Protein AF-A0AAI9UF77-F1 (afdb_monomer_lite)

pLDDT: mean 73.03, std 22.3, range [27.88, 95.0]

Foldseek 3Di:
DDDDDDDDPDPQCVVVVVPPDDDDDDDDDDDDDDPPVVVVVCVVVVVVVVVVVVVVVQCLCCVLEVAQEDEPPDDDDDDDDRQYDDPPADPLRSCCVLQPQDDLPPDDQAFDDLVCLAQLNCCPPVVEAEDEDSHLSLAQPWDDDVVYIYGYHHQPLVSLVVLLVQCCVVPVVLPDDQVRSVSVSHGRNLSSVLSLVSLCSHQPLPDCVPSLVVQVVNCVVVVTDPVSNPSPDDPVVDDPRGGPSSVCVSRRRNNDDPDPPPDPDD

Radius of gyration: 24.42 Å; chains: 1; bounding box: 72×55×74 Å

Organism: NCBI:txid1209917

Structure (mmCIF, N/CA/C/O backbone):
data_AF-A0AAI9UF77-F1
#
_entry.id   AF-A0AAI9UF77-F1
#
loop_
_atom_site.group_PDB
_atom_site.id
_atom_site.type_symbol
_atom_site.label_atom_id
_atom_site.label_alt_id
_atom_site.label_comp_id
_atom_site.label_asym_id
_atom_site.label_entity_id
_atom_site.label_seq_id
_atom_site.pdbx_PDB_ins_code
_atom_site.Cartn_x
_atom_site.Cartn_y
_atom_site.Cartn_z
_atom_site.occupancy
_atom_site.B_iso_or_equiv
_atom_site.auth_seq_id
_atom_site.auth_comp_id
_atom_site.auth_asym_id
_atom_site.auth_atom_id
_atom_site.pdbx_PDB_model_num
ATOM 1 N N . MET A 1 1 ? 17.378 -20.558 -48.665 1.00 34.50 1 MET A N 1
ATOM 2 C CA . MET A 1 1 ? 18.608 -19.742 -48.783 1.00 34.50 1 MET A CA 1
ATOM 3 C C . MET A 1 1 ? 18.325 -18.439 -48.048 1.00 34.50 1 MET A C 1
ATOM 5 O O . MET A 1 1 ? 17.337 -17.816 -48.395 1.00 34.50 1 MET A O 1
ATOM 9 N N . GLN A 1 2 ? 18.883 -18.300 -46.834 1.00 30.80 2 GLN A N 1
ATOM 10 C CA . GLN A 1 2 ? 19.872 -17.261 -46.442 1.00 30.80 2 GLN A CA 1
ATOM 11 C C . GLN A 1 2 ? 19.251 -15.852 -46.343 1.00 30.80 2 GLN A C 1
ATOM 13 O O . GLN A 1 2 ? 18.592 -15.440 -47.280 1.00 30.80 2 GLN A O 1
ATOM 18 N N . SER A 1 3 ? 19.438 -15.021 -45.313 1.00 29.41 3 SER A N 1
ATOM 19 C CA . SER A 1 3 ? 20.194 -15.034 -44.046 1.00 29.41 3 SER A CA 1
ATOM 20 C C . SER A 1 3 ? 19.811 -13.750 -43.263 1.00 29.41 3 SER A C 1
ATOM 22 O O . SER A 1 3 ? 19.280 -12.836 -43.884 1.00 29.41 3 SER A O 1
ATOM 24 N N . CYS A 1 4 ? 20.090 -13.728 -41.946 1.00 27.88 4 CYS A N 1
ATOM 25 C CA . CYS A 1 4 ? 20.277 -12.625 -40.965 1.00 27.88 4 CYS A CA 1
ATOM 26 C C . CYS A 1 4 ? 20.126 -11.149 -41.403 1.00 27.88 4 CYS A C 1
ATOM 28 O O . CYS A 1 4 ? 20.518 -10.788 -42.501 1.00 27.88 4 CYS A O 1
ATOM 30 N N . GLY A 1 5 ? 19.747 -10.196 -40.542 1.00 28.05 5 GLY A N 1
ATOM 31 C CA . GLY A 1 5 ? 19.633 -10.175 -39.079 1.00 28.05 5 GLY A CA 1
ATOM 32 C C . GLY A 1 5 ? 19.507 -8.726 -38.560 1.00 28.05 5 GLY A C 1
ATOM 33 O O . GLY A 1 5 ? 19.770 -7.795 -39.310 1.00 28.05 5 GLY A O 1
ATOM 34 N N . THR A 1 6 ? 19.078 -8.617 -37.294 1.00 32.88 6 THR A N 1
ATOM 35 C CA . THR A 1 6 ? 19.328 -7.575 -36.263 1.00 32.88 6 THR A CA 1
ATOM 36 C C . THR A 1 6 ? 19.238 -6.080 -36.605 1.00 32.88 6 THR A C 1
ATOM 38 O O . THR A 1 6 ? 20.002 -5.594 -37.422 1.00 32.88 6 THR A O 1
ATOM 41 N N . GLU A 1 7 ? 18.404 -5.350 -35.849 1.00 30.38 7 GLU A N 1
ATOM 42 C CA . GLU A 1 7 ? 18.776 -4.205 -34.979 1.00 30.38 7 GLU A CA 1
ATOM 43 C C . GLU A 1 7 ? 17.520 -3.367 -34.660 1.00 30.38 7 GLU A C 1
ATOM 45 O O . GLU A 1 7 ? 16.947 -2.707 -35.519 1.00 30.38 7 GLU A O 1
ATOM 50 N N . SER A 1 8 ? 17.054 -3.429 -33.410 1.00 34.28 8 SER A N 1
ATOM 51 C CA . SER A 1 8 ? 16.010 -2.551 -32.860 1.00 34.28 8 SER A CA 1
ATOM 52 C C . SER A 1 8 ? 16.397 -2.199 -31.423 1.00 34.28 8 SER A C 1
ATOM 54 O O . SER A 1 8 ? 15.700 -2.528 -30.466 1.00 34.28 8 SER A O 1
ATOM 56 N N . GLU A 1 9 ? 17.558 -1.563 -31.288 1.00 38.75 9 GLU A N 1
ATOM 57 C CA . GLU A 1 9 ? 18.062 -0.928 -30.070 1.00 38.75 9 GLU A CA 1
ATOM 58 C C . GLU A 1 9 ? 18.260 0.567 -30.357 1.00 38.75 9 GLU A C 1
ATOM 60 O O . GLU A 1 9 ? 19.385 0.992 -30.587 1.00 38.75 9 GLU A O 1
ATOM 65 N N . ASP A 1 10 ? 17.200 1.385 -30.397 1.00 35.28 10 ASP A N 1
ATOM 66 C CA . ASP A 1 10 ? 17.425 2.844 -30.510 1.00 35.28 10 ASP A CA 1
ATOM 67 C C . ASP A 1 10 ? 16.318 3.759 -29.959 1.00 35.28 10 ASP A C 1
ATOM 69 O O . ASP A 1 10 ? 16.204 4.914 -30.346 1.00 35.28 10 ASP A O 1
ATOM 73 N N . ALA A 1 11 ? 15.494 3.284 -29.018 1.00 33.69 11 ALA A N 1
ATOM 74 C CA . ALA A 1 11 ? 14.496 4.142 -28.352 1.00 33.69 11 ALA A CA 1
ATOM 75 C C . ALA A 1 11 ? 14.849 4.484 -26.888 1.00 33.69 11 ALA A C 1
ATOM 77 O O . ALA A 1 11 ? 14.224 5.345 -26.277 1.00 33.69 11 ALA A O 1
ATOM 78 N N . GLY A 1 12 ? 15.863 3.827 -26.309 1.00 30.09 12 GLY A N 1
ATOM 79 C CA . GLY A 1 12 ? 16.215 3.949 -24.885 1.00 30.09 12 GLY A CA 1
ATOM 80 C C . GLY A 1 12 ? 17.345 4.932 -24.554 1.00 30.09 12 GLY A C 1
ATOM 81 O O . GLY A 1 12 ? 17.614 5.170 -23.380 1.00 30.09 12 GLY A O 1
ATOM 82 N N . ARG A 1 13 ? 18.025 5.510 -25.555 1.00 34.19 13 ARG A N 1
ATOM 83 C CA . ARG A 1 13 ? 19.172 6.423 -25.349 1.00 34.19 13 ARG A CA 1
ATOM 84 C C . ARG A 1 13 ? 18.841 7.909 -25.508 1.00 34.19 13 ARG A C 1
ATOM 86 O O . ARG A 1 13 ? 19.664 8.749 -25.152 1.00 34.19 13 ARG A O 1
ATOM 93 N N . GLU A 1 14 ? 17.640 8.254 -25.965 1.00 32.88 14 GLU A N 1
ATOM 94 C CA . GLU A 1 14 ? 17.285 9.648 -26.264 1.00 32.88 14 GLU A CA 1
ATOM 95 C C . GLU A 1 14 ? 16.895 10.490 -25.038 1.00 32.88 14 GLU A C 1
ATOM 97 O O . GLU A 1 14 ? 17.017 11.710 -25.072 1.00 32.88 14 GLU A O 1
ATOM 102 N N . ILE A 1 15 ? 16.524 9.880 -23.907 1.00 34.31 15 ILE A N 1
ATOM 103 C CA . ILE A 1 15 ? 16.149 10.651 -22.704 1.00 34.31 15 ILE A CA 1
ATOM 104 C C . ILE A 1 15 ? 17.389 11.160 -21.936 1.00 34.31 15 ILE A C 1
ATOM 106 O O . ILE A 1 15 ? 17.309 12.152 -21.215 1.00 34.31 15 ILE A O 1
ATOM 110 N N . LEU A 1 16 ? 18.571 10.569 -22.156 1.00 32.81 16 LEU A N 1
ATOM 111 C CA . LEU A 1 16 ? 19.832 11.018 -21.543 1.00 32.81 16 LEU A CA 1
ATOM 112 C C . LEU A 1 16 ? 20.630 12.013 -22.408 1.00 32.81 16 LEU A C 1
ATOM 114 O O . LEU A 1 16 ? 21.554 12.651 -21.901 1.00 32.81 16 LEU A O 1
ATOM 118 N N . SER A 1 17 ? 20.282 12.202 -23.687 1.00 33.97 17 SER A N 1
ATOM 119 C CA . SER A 1 17 ? 21.016 13.112 -24.586 1.00 33.97 17 SER A CA 1
ATOM 120 C C . SER A 1 17 ? 20.601 14.587 -24.448 1.00 33.97 17 SER A C 1
ATOM 122 O O . SER A 1 17 ? 21.369 15.482 -24.805 1.00 33.97 17 SER A O 1
ATOM 124 N N . LEU A 1 18 ? 19.438 14.867 -23.851 1.00 33.78 18 LEU A N 1
ATOM 125 C CA . LEU A 1 18 ? 18.875 16.220 -23.732 1.00 33.78 18 LEU A CA 1
ATOM 126 C C . LEU A 1 18 ? 19.473 17.087 -22.609 1.00 33.78 18 LEU A C 1
ATOM 128 O O . LEU A 1 18 ? 19.157 18.272 -22.530 1.00 33.78 18 LEU A O 1
ATOM 132 N N . VAL A 1 19 ? 20.377 16.554 -21.778 1.00 36.50 19 VAL A N 1
ATOM 133 C CA . VAL A 1 19 ? 21.001 17.315 -20.671 1.00 36.50 19 VAL A CA 1
ATOM 134 C C . VAL A 1 19 ? 22.491 17.615 -20.905 1.00 36.50 19 VAL A C 1
ATOM 136 O O . VAL A 1 19 ? 23.082 18.398 -20.166 1.00 36.50 19 VAL A O 1
ATOM 139 N N . CYS A 1 20 ? 23.118 17.095 -21.969 1.00 34.91 20 CYS A N 1
ATOM 140 C CA . CYS A 1 20 ? 24.558 17.295 -22.196 1.00 34.91 20 CYS A CA 1
ATOM 141 C C . CYS A 1 20 ? 24.932 17.755 -23.616 1.00 34.91 20 CYS A C 1
ATOM 143 O O . CYS A 1 20 ? 26.010 17.440 -24.118 1.00 34.91 20 CYS A O 1
ATOM 145 N N . GLY A 1 21 ? 24.061 18.533 -24.263 1.00 31.11 21 GLY A N 1
ATOM 146 C CA . GLY A 1 21 ? 24.297 19.083 -25.596 1.00 31.11 21 GLY A CA 1
ATOM 147 C C . GLY A 1 21 ? 24.258 20.606 -25.628 1.00 31.11 21 GLY A C 1
ATOM 148 O O . GLY A 1 21 ? 23.238 21.180 -25.991 1.00 31.11 21 GLY A O 1
ATOM 149 N N . SER A 1 22 ? 25.366 21.281 -25.311 1.00 31.59 22 SER A N 1
ATOM 150 C CA . SER A 1 22 ? 25.671 22.588 -25.912 1.00 31.59 22 SER A CA 1
ATOM 151 C C . SER A 1 22 ? 27.168 22.878 -25.896 1.00 31.59 22 SER A C 1
ATOM 153 O O . SER A 1 22 ? 27.838 22.887 -24.867 1.00 31.59 22 SER A O 1
ATOM 155 N N . GLN A 1 23 ? 27.659 23.058 -27.116 1.00 30.31 23 GLN A N 1
ATOM 156 C CA . GLN A 1 23 ? 29.037 23.166 -27.558 1.00 30.31 23 GLN A CA 1
ATOM 157 C C . GLN A 1 23 ? 29.787 24.350 -26.943 1.00 30.31 23 GLN A C 1
ATOM 159 O O . GLN A 1 23 ? 29.336 25.493 -26.973 1.00 30.31 23 GLN A O 1
ATOM 164 N N . THR A 1 24 ? 31.018 24.081 -26.525 1.00 32.53 24 THR A N 1
ATOM 165 C CA . THR A 1 24 ? 32.093 25.065 -26.451 1.00 32.53 24 THR A CA 1
ATOM 166 C C . THR A 1 24 ? 32.503 25.471 -27.871 1.00 32.53 24 THR A C 1
ATOM 168 O O . THR A 1 24 ? 33.044 24.668 -28.630 1.00 32.53 24 THR A O 1
ATOM 171 N N . LYS A 1 25 ? 32.276 26.737 -28.246 1.00 31.44 25 LYS A N 1
ATOM 172 C CA . LYS A 1 25 ? 32.990 27.370 -29.364 1.00 31.44 25 LYS A CA 1
ATOM 173 C C . LYS A 1 25 ? 34.163 28.179 -28.818 1.00 31.44 25 LYS A C 1
ATOM 175 O O . LYS A 1 25 ? 34.008 29.035 -27.954 1.00 31.44 25 LYS A O 1
ATOM 180 N N . PHE A 1 26 ? 35.332 27.836 -29.341 1.00 30.72 26 PHE A N 1
ATOM 181 C CA . PHE A 1 26 ? 36.628 28.469 -29.151 1.00 30.72 26 PHE A CA 1
ATOM 182 C C . PHE A 1 26 ? 36.600 29.986 -29.385 1.00 30.72 26 PHE A C 1
ATOM 184 O O . PHE A 1 26 ? 36.114 30.440 -30.419 1.00 30.72 26 PHE A O 1
ATOM 191 N N . LEU A 1 27 ? 37.294 30.733 -28.522 1.00 29.31 27 LEU A N 1
ATOM 192 C CA . LEU A 1 27 ? 38.136 31.843 -28.961 1.00 29.31 27 LEU A CA 1
ATOM 193 C C . LEU A 1 27 ? 39.542 31.661 -28.385 1.00 29.31 27 LEU A C 1
ATOM 195 O O . LEU A 1 27 ? 39.747 31.513 -27.184 1.00 29.31 27 LEU A O 1
ATOM 199 N N . SER A 1 28 ? 40.492 31.623 -29.313 1.00 37.72 28 SER A N 1
ATOM 200 C CA . SER A 1 28 ? 41.934 31.618 -29.114 1.00 37.72 28 SER A CA 1
ATOM 201 C C . SER A 1 28 ? 42.406 32.969 -28.575 1.00 37.72 28 SER A C 1
ATOM 203 O O . SER A 1 28 ? 42.204 33.980 -29.240 1.00 37.72 28 SER A O 1
ATOM 205 N N . ALA A 1 29 ? 43.114 32.976 -27.446 1.00 29.00 29 ALA A N 1
ATOM 206 C CA . ALA A 1 29 ? 44.186 33.932 -27.161 1.00 29.00 29 ALA A CA 1
ATOM 207 C C . ALA A 1 29 ? 45.071 33.362 -26.044 1.00 29.00 29 ALA A C 1
ATOM 209 O O . ALA A 1 29 ? 44.577 32.894 -25.020 1.00 29.00 29 ALA A O 1
ATOM 210 N N . GLY A 1 30 ? 46.378 33.324 -26.295 1.00 40.22 30 GLY A N 1
ATOM 211 C CA . GLY A 1 30 ? 47.347 32.572 -25.510 1.00 40.22 30 GLY A CA 1
ATOM 212 C C . GLY A 1 30 ? 47.465 33.013 -24.055 1.00 40.22 30 GLY A C 1
ATOM 213 O O . GLY A 1 30 ? 47.632 34.187 -23.764 1.00 40.22 30 GLY A O 1
ATOM 214 N N . PHE A 1 31 ? 47.468 32.033 -23.159 1.00 31.38 31 PHE A N 1
ATOM 215 C CA . PHE A 1 31 ? 48.147 32.072 -21.869 1.00 31.38 31 PHE A CA 1
ATOM 216 C C . PHE A 1 31 ? 48.281 30.612 -21.429 1.00 31.38 31 PHE A C 1
ATOM 218 O O . PHE A 1 31 ? 47.283 29.904 -21.377 1.00 31.38 31 PHE A O 1
ATOM 225 N N . LEU A 1 32 ? 49.497 30.125 -21.177 1.00 39.62 32 LEU A N 1
ATOM 226 C CA . LEU A 1 32 ? 49.723 28.820 -20.548 1.00 39.62 32 LEU A CA 1
ATOM 227 C C . LEU A 1 32 ? 49.550 28.990 -19.030 1.00 39.62 32 LEU A C 1
ATOM 229 O O . LEU A 1 32 ? 50.423 29.612 -18.421 1.00 39.62 32 LEU A O 1
ATOM 233 N N . PRO A 1 33 ? 48.514 28.436 -18.366 1.00 37.31 33 PRO A N 1
ATOM 234 C CA . PRO A 1 33 ? 48.507 28.339 -16.919 1.00 37.31 33 PRO A CA 1
ATOM 235 C C . PRO A 1 33 ? 49.065 26.971 -16.503 1.00 37.31 33 PRO A C 1
ATOM 237 O O . PRO A 1 33 ? 48.845 25.943 -17.145 1.00 37.31 33 PRO A O 1
ATOM 240 N N . ARG A 1 34 ? 49.812 26.969 -15.399 1.00 43.12 34 ARG A N 1
ATOM 241 C CA . ARG A 1 34 ? 50.398 25.792 -14.743 1.00 43.12 34 ARG A CA 1
ATOM 242 C C . ARG A 1 34 ? 49.417 24.608 -14.668 1.00 43.12 34 ARG A C 1
ATOM 244 O O . ARG A 1 34 ? 48.372 24.701 -14.026 1.00 43.12 34 ARG A O 1
ATOM 251 N N . ARG A 1 35 ? 49.824 23.463 -15.234 1.00 45.12 35 ARG A N 1
ATOM 252 C CA . ARG A 1 35 ? 49.101 22.170 -15.245 1.00 45.12 35 ARG A CA 1
ATOM 253 C C . ARG A 1 35 ? 48.645 21.662 -13.865 1.00 45.12 35 ARG A C 1
ATOM 255 O O . ARG A 1 35 ? 47.712 20.871 -13.811 1.00 45.12 35 ARG A O 1
ATOM 262 N N . SER A 1 36 ? 49.254 22.107 -12.766 1.00 49.28 36 SER A N 1
ATOM 263 C CA . SER A 1 36 ? 48.906 21.653 -11.413 1.00 49.28 36 SER A CA 1
ATOM 264 C C . SER A 1 36 ? 47.582 22.221 -10.892 1.00 49.28 36 SER A C 1
ATOM 266 O O . SER A 1 36 ? 46.832 21.500 -10.250 1.00 49.28 36 SER A O 1
ATOM 268 N N . HIS A 1 37 ? 47.248 23.474 -11.213 1.00 41.47 37 HIS A N 1
ATOM 269 C CA . HIS A 1 37 ? 46.041 24.131 -10.689 1.00 41.47 37 HIS A CA 1
ATOM 270 C C . HIS A 1 37 ? 44.760 23.673 -11.406 1.00 41.47 37 HIS A C 1
ATOM 272 O O . HIS A 1 37 ? 43.673 23.690 -10.836 1.00 41.47 37 HIS A O 1
ATOM 278 N N . LEU A 1 38 ? 44.882 23.242 -12.667 1.00 41.25 38 LEU A N 1
ATOM 279 C CA . LEU A 1 38 ? 43.759 22.674 -13.411 1.00 41.25 38 LEU A CA 1
ATOM 280 C C . LEU A 1 38 ? 43.426 21.267 -12.921 1.00 41.25 38 LEU A C 1
ATOM 282 O O . LEU A 1 38 ? 42.257 21.013 -12.690 1.00 41.25 38 LEU A O 1
ATOM 286 N N . ALA A 1 39 ? 44.417 20.399 -12.681 1.00 50.19 39 ALA A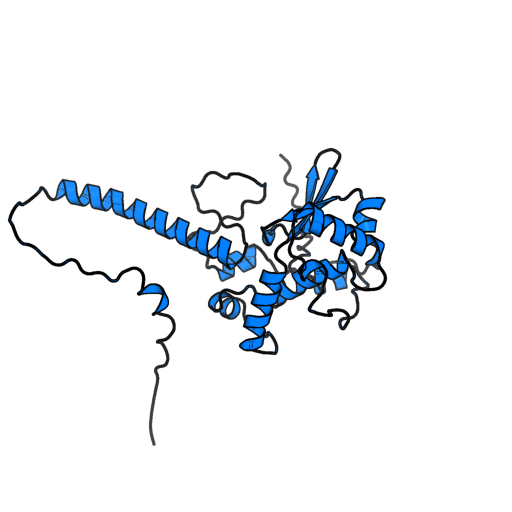 N 1
ATOM 287 C CA . ALA A 1 39 ? 44.179 19.066 -12.118 1.00 50.19 39 ALA A CA 1
ATOM 288 C C . ALA A 1 39 ? 43.492 19.123 -10.740 1.00 50.19 39 ALA A C 1
ATOM 290 O O . ALA A 1 39 ? 42.613 18.311 -10.463 1.00 50.19 39 ALA A O 1
ATOM 291 N N . ASP A 1 40 ? 43.838 20.119 -9.922 1.00 47.47 40 ASP A N 1
ATOM 292 C CA . ASP A 1 40 ? 43.239 20.343 -8.603 1.00 47.47 40 ASP A CA 1
ATOM 293 C C . ASP A 1 40 ? 41.775 20.810 -8.697 1.00 47.47 40 ASP A C 1
ATOM 295 O O . ASP A 1 40 ? 40.904 20.341 -7.966 1.00 47.47 40 ASP A O 1
ATOM 299 N N . LEU A 1 41 ? 41.458 21.671 -9.671 1.00 38.25 41 LEU A N 1
ATOM 300 C CA . LEU A 1 41 ? 40.079 22.077 -9.949 1.00 38.25 41 LEU A CA 1
ATOM 301 C C . LEU A 1 41 ? 39.260 20.937 -10.563 1.00 38.25 41 LEU A C 1
ATOM 303 O O . LEU A 1 41 ? 38.115 20.747 -10.164 1.00 38.25 41 LEU A O 1
ATOM 307 N N . THR A 1 42 ? 39.818 20.129 -11.471 1.00 47.78 42 THR A N 1
ATOM 308 C CA . THR A 1 42 ? 39.120 18.939 -11.988 1.00 47.78 42 THR A CA 1
ATOM 309 C C . THR A 1 42 ? 38.875 17.920 -10.873 1.00 47.78 42 THR A C 1
ATOM 311 O O . THR A 1 42 ? 37.788 17.349 -10.811 1.00 47.78 42 THR A O 1
ATOM 314 N N . SER A 1 43 ? 39.835 17.756 -9.955 1.00 48.44 43 SER A N 1
ATOM 315 C CA . SER A 1 43 ? 39.728 16.919 -8.752 1.00 48.44 43 SER A CA 1
ATOM 316 C C . SER A 1 43 ? 38.656 17.408 -7.775 1.00 48.44 43 SER A C 1
ATOM 318 O O . SER A 1 43 ? 38.015 16.592 -7.132 1.00 48.44 43 SER A O 1
ATOM 320 N N . GLN A 1 44 ? 38.387 18.715 -7.694 1.00 49.41 44 GLN A N 1
ATOM 321 C CA . GLN A 1 44 ? 37.305 19.270 -6.864 1.00 49.41 44 GLN A CA 1
ATOM 322 C C . GLN A 1 44 ? 35.943 19.321 -7.582 1.00 49.41 44 GLN A C 1
ATOM 324 O O . GLN A 1 44 ? 34.893 19.277 -6.938 1.00 49.41 44 GLN A O 1
ATOM 329 N N . ILE A 1 45 ? 35.930 19.406 -8.915 1.00 49.69 45 ILE A N 1
ATOM 330 C CA . ILE A 1 45 ? 34.706 19.450 -9.734 1.00 49.69 45 ILE A CA 1
ATOM 331 C C . ILE A 1 45 ? 34.140 18.044 -9.967 1.00 49.69 45 ILE A C 1
ATOM 333 O O . ILE A 1 45 ? 32.921 17.882 -9.972 1.00 49.69 45 ILE A O 1
ATOM 337 N N . SER A 1 46 ? 34.992 17.027 -10.123 1.00 47.12 46 SER A N 1
ATOM 338 C CA . SER A 1 46 ? 34.574 15.628 -10.285 1.00 47.12 46 SER A CA 1
ATOM 339 C C . SER A 1 46 ? 33.709 15.106 -9.120 1.00 47.12 46 SER A C 1
ATOM 341 O O . SER A 1 46 ? 32.606 14.640 -9.399 1.00 47.12 46 SER A O 1
ATOM 343 N N . PRO A 1 47 ? 34.100 15.254 -7.835 1.00 52.75 47 PRO A N 1
ATOM 344 C CA . PRO A 1 47 ? 33.293 14.814 -6.696 1.00 52.75 47 PRO A CA 1
ATOM 345 C C . PRO A 1 47 ? 32.017 15.643 -6.521 1.00 52.75 47 PRO A C 1
ATOM 347 O O . PRO A 1 47 ? 31.005 15.141 -6.046 1.00 52.75 47 PRO A O 1
ATOM 350 N N . ARG A 1 48 ? 32.016 16.917 -6.939 1.00 49.81 48 ARG A N 1
ATOM 351 C CA . ARG A 1 48 ? 30.792 17.735 -6.941 1.00 49.81 48 ARG A CA 1
ATOM 352 C C . ARG A 1 48 ? 29.810 17.298 -8.023 1.00 49.81 48 ARG A C 1
ATOM 354 O O . ARG A 1 48 ? 28.608 17.350 -7.796 1.00 49.81 48 ARG A O 1
ATOM 361 N N . ARG A 1 49 ? 30.300 16.871 -9.190 1.00 52.59 49 ARG A N 1
ATOM 362 C CA . ARG A 1 49 ? 29.458 16.333 -10.266 1.00 52.59 49 ARG A CA 1
ATOM 363 C C . ARG A 1 49 ? 28.905 14.954 -9.928 1.00 52.59 49 ARG A C 1
ATOM 365 O O . ARG A 1 49 ? 27.730 14.742 -10.200 1.00 52.59 49 ARG A O 1
ATOM 372 N N . SER A 1 50 ? 29.697 14.070 -9.316 1.00 60.31 50 SER A N 1
ATOM 373 C CA . SER A 1 50 ? 29.196 12.771 -8.844 1.00 60.31 50 SER A CA 1
ATOM 374 C C . SER A 1 50 ? 28.133 12.965 -7.764 1.00 60.31 50 SER A C 1
ATOM 376 O O . SER A 1 50 ? 27.011 12.520 -7.941 1.00 60.31 50 SER A O 1
ATOM 378 N N . HIS A 1 51 ? 28.403 13.799 -6.755 1.00 58.38 51 HIS A N 1
ATOM 379 C CA . HIS A 1 51 ? 27.435 14.088 -5.694 1.00 58.38 51 HIS A CA 1
ATOM 380 C C . HIS A 1 51 ? 26.132 14.734 -6.208 1.00 58.38 51 HIS A C 1
ATOM 382 O O . HIS A 1 51 ? 25.048 14.460 -5.700 1.00 58.38 51 HIS A O 1
ATOM 388 N N . LEU A 1 52 ? 26.202 15.604 -7.226 1.00 59.28 52 LEU A N 1
ATOM 389 C CA . LEU A 1 52 ? 25.004 16.173 -7.858 1.00 59.28 52 LEU A CA 1
ATOM 390 C C . LEU A 1 52 ? 24.237 15.145 -8.705 1.00 59.28 52 LEU A C 1
ATOM 392 O O . LEU A 1 52 ? 23.006 15.181 -8.721 1.00 59.28 52 LEU A O 1
ATOM 396 N N . ALA A 1 53 ? 24.935 14.243 -9.399 1.00 63.12 53 ALA A N 1
ATOM 397 C CA . ALA A 1 53 ? 24.314 13.155 -10.152 1.00 63.12 53 ALA A CA 1
ATOM 398 C C . ALA A 1 53 ? 23.611 12.153 -9.219 1.00 63.12 53 ALA A C 1
ATOM 400 O O . ALA A 1 53 ? 22.480 11.746 -9.502 1.00 63.12 53 ALA A O 1
ATOM 401 N N . ASP A 1 54 ? 24.220 11.848 -8.073 1.00 65.69 54 ASP A N 1
ATOM 402 C CA . ASP A 1 54 ? 23.656 10.962 -7.052 1.00 65.69 54 ASP A CA 1
ATOM 403 C C . ASP A 1 54 ? 22.384 11.576 -6.459 1.00 65.69 54 ASP A C 1
ATOM 405 O O . ASP A 1 54 ? 21.307 10.982 -6.529 1.00 65.69 54 ASP A O 1
ATOM 409 N N . LEU A 1 55 ? 22.452 12.828 -5.987 1.00 66.62 55 LEU A N 1
ATOM 410 C CA . LEU A 1 55 ? 21.282 13.552 -5.472 1.00 66.62 55 LEU A CA 1
ATOM 411 C C . LEU A 1 55 ? 20.138 13.640 -6.493 1.00 66.62 55 LEU A C 1
ATOM 413 O O . LEU A 1 55 ? 18.971 13.505 -6.125 1.00 66.62 55 LEU A O 1
ATOM 417 N N . THR A 1 56 ? 20.455 13.851 -7.772 1.00 73.81 56 THR A N 1
ATOM 418 C CA . THR A 1 56 ? 19.444 13.929 -8.838 1.00 73.81 56 THR A CA 1
ATOM 419 C C . THR A 1 56 ? 18.758 12.582 -9.048 1.00 73.81 56 THR A C 1
ATOM 421 O O . THR A 1 56 ? 17.533 12.533 -9.152 1.00 73.81 56 THR A O 1
ATOM 424 N N . SER A 1 57 ? 19.520 11.488 -9.041 1.00 71.75 57 SER A N 1
ATOM 425 C CA . SER A 1 57 ? 18.989 10.128 -9.181 1.00 71.75 57 SER A CA 1
ATOM 426 C C . SER A 1 57 ? 18.092 9.750 -7.998 1.00 71.75 57 SER A C 1
ATOM 428 O O . SER A 1 57 ? 17.007 9.204 -8.192 1.00 71.75 57 SER A O 1
ATOM 430 N N . HIS A 1 58 ? 18.471 10.128 -6.775 1.00 71.12 58 HIS A N 1
ATOM 431 C CA . HIS A 1 58 ? 17.649 9.914 -5.581 1.00 71.12 58 HIS A CA 1
ATOM 432 C C . HIS A 1 58 ? 16.352 10.720 -5.605 1.00 71.12 58 HIS A C 1
ATOM 434 O O . HIS A 1 58 ? 15.282 10.175 -5.333 1.00 71.12 58 HIS A O 1
ATOM 440 N N . CYS A 1 59 ? 16.426 12.005 -5.958 1.00 72.38 59 CYS A N 1
ATOM 441 C CA . CYS A 1 59 ? 15.239 12.837 -6.125 1.00 72.38 59 CYS A CA 1
ATOM 442 C C . CYS A 1 59 ? 14.323 12.279 -7.215 1.00 72.38 59 CYS A C 1
ATOM 444 O O . CYS A 1 59 ? 13.109 12.255 -7.020 1.00 72.38 59 CYS A O 1
ATOM 446 N N . ALA A 1 60 ? 14.886 11.787 -8.322 1.00 78.62 60 ALA A N 1
ATOM 447 C CA . ALA A 1 60 ? 14.125 11.147 -9.384 1.00 78.62 60 ALA A CA 1
ATOM 448 C C . ALA A 1 60 ? 13.404 9.897 -8.867 1.00 78.62 60 ALA A C 1
ATOM 450 O O . ALA A 1 60 ? 12.185 9.839 -8.964 1.00 78.62 60 ALA A O 1
ATOM 451 N N . VAL A 1 61 ? 14.102 8.956 -8.223 1.00 78.88 61 VAL A N 1
ATOM 452 C CA . VAL A 1 61 ? 13.484 7.738 -7.666 1.00 78.88 61 VAL A CA 1
ATOM 453 C C . VAL A 1 61 ? 12.427 8.068 -6.612 1.00 78.88 61 VAL A C 1
ATOM 455 O O . VAL A 1 61 ? 11.308 7.561 -6.683 1.00 78.88 61 VAL A O 1
ATOM 458 N N . ARG A 1 62 ? 12.730 8.974 -5.675 1.00 81.44 62 ARG A N 1
ATOM 459 C CA . ARG A 1 62 ? 11.784 9.407 -4.637 1.00 81.44 62 ARG A CA 1
ATOM 460 C C . ARG A 1 62 ? 10.532 10.040 -5.234 1.00 81.44 62 ARG A C 1
ATOM 462 O O . ARG A 1 62 ? 9.437 9.756 -4.767 1.00 81.44 62 ARG A O 1
ATOM 469 N N . THR A 1 63 ? 10.683 10.872 -6.260 1.00 78.62 63 THR A N 1
ATOM 470 C CA . THR A 1 63 ? 9.554 11.577 -6.889 1.00 78.62 63 THR A CA 1
ATOM 471 C C . THR A 1 63 ? 8.764 10.664 -7.824 1.00 78.62 63 THR A C 1
ATOM 473 O O . THR A 1 63 ? 7.543 10.744 -7.873 1.00 78.62 63 THR A O 1
ATOM 476 N N . MET A 1 64 ? 9.444 9.784 -8.561 1.00 82.88 64 MET A N 1
ATOM 477 C CA . MET A 1 64 ? 8.817 8.882 -9.528 1.00 82.88 64 MET A CA 1
ATOM 478 C C . MET A 1 64 ? 8.081 7.727 -8.853 1.00 82.88 64 MET A C 1
ATOM 480 O O . MET A 1 64 ? 7.039 7.316 -9.347 1.00 82.88 64 MET A O 1
ATOM 484 N N . LEU A 1 65 ? 8.619 7.192 -7.753 1.00 83.06 65 LEU A N 1
ATOM 485 C CA . LEU A 1 65 ? 8.114 5.969 -7.119 1.00 83.06 65 LEU A CA 1
ATOM 486 C C . LEU A 1 65 ? 7.534 6.190 -5.718 1.00 83.06 65 LEU A C 1
ATOM 488 O O . LEU A 1 65 ? 6.996 5.254 -5.127 1.00 83.06 65 LEU A O 1
ATOM 492 N N . MET A 1 66 ? 7.631 7.408 -5.175 1.00 84.38 66 MET A N 1
ATOM 493 C CA . MET A 1 66 ? 7.177 7.756 -3.820 1.00 84.38 66 MET A CA 1
ATOM 494 C C . MET A 1 66 ? 7.836 6.894 -2.725 1.00 84.38 66 MET A C 1
ATOM 496 O O . MET A 1 66 ? 7.250 6.620 -1.676 1.00 84.38 66 MET A O 1
ATOM 500 N N . THR A 1 67 ? 9.073 6.451 -2.972 1.00 78.88 67 THR A N 1
ATOM 501 C CA . THR A 1 67 ? 9.896 5.624 -2.074 1.00 78.88 67 THR A CA 1
ATOM 502 C C . THR A 1 67 ? 10.985 6.450 -1.401 1.00 78.88 67 THR A C 1
ATOM 504 O O . THR A 1 67 ? 11.622 7.284 -2.045 1.00 78.88 67 THR A O 1
ATOM 507 N N . GLU A 1 68 ? 11.257 6.211 -0.116 1.00 70.44 68 GLU A N 1
ATOM 508 C CA . GLU A 1 68 ? 12.396 6.853 0.547 1.00 70.44 68 GLU A CA 1
ATOM 509 C C . GLU A 1 68 ? 13.718 6.229 0.148 1.00 70.44 68 GLU A C 1
ATOM 511 O O . GLU A 1 68 ? 14.014 5.106 0.541 1.00 70.44 68 GLU A O 1
ATOM 516 N N . CYS A 1 69 ? 14.535 7.009 -0.548 1.00 66.88 69 CYS A N 1
ATOM 517 C CA . CYS A 1 69 ? 15.896 6.650 -0.879 1.00 66.88 69 CYS A CA 1
ATOM 518 C C . CYS A 1 69 ? 16.870 7.653 -0.253 1.00 66.88 69 CYS A C 1
ATOM 520 O O . CYS A 1 69 ? 16.782 8.848 -0.538 1.00 66.88 69 CYS A O 1
ATOM 522 N N . GLU A 1 70 ? 17.805 7.167 0.566 1.00 66.69 70 GLU A N 1
ATOM 523 C CA . GLU A 1 70 ? 18.953 7.948 1.051 1.00 66.69 70 GLU A CA 1
ATOM 524 C C . GLU A 1 70 ? 20.269 7.408 0.472 1.00 66.69 70 GLU A C 1
ATOM 526 O O . GLU A 1 70 ? 20.428 6.194 0.301 1.00 66.69 70 GLU A O 1
ATOM 531 N N . SER A 1 71 ? 21.201 8.324 0.185 1.00 54.47 71 SER A N 1
A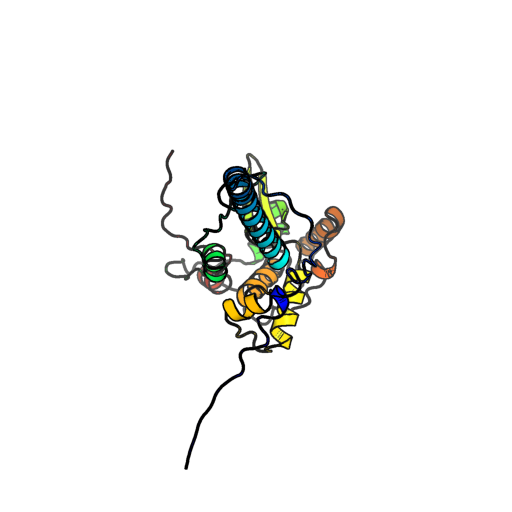TOM 532 C CA . SER A 1 71 ? 22.570 8.026 -0.255 1.00 54.47 71 SER A CA 1
ATOM 533 C C . SER A 1 71 ? 23.509 7.823 0.937 1.00 54.47 71 SER A C 1
ATOM 535 O O . SER A 1 71 ? 23.245 8.296 2.046 1.00 54.47 71 SER A O 1
ATOM 537 N N . GLU A 1 72 ? 24.646 7.164 0.721 1.00 49.62 72 GLU A N 1
ATOM 538 C CA . GLU A 1 72 ? 25.721 7.115 1.714 1.00 49.62 72 GLU A CA 1
ATOM 539 C C . GLU A 1 72 ? 26.301 8.522 1.950 1.00 49.62 72 GLU A C 1
ATOM 541 O O . GLU A 1 72 ? 26.934 9.098 1.075 1.00 49.62 72 GLU A O 1
ATOM 546 N N . GLY A 1 73 ? 26.098 9.086 3.147 1.00 50.34 73 GLY A N 1
ATOM 547 C CA . GLY A 1 73 ? 26.758 10.332 3.572 1.00 50.34 73 GLY A CA 1
ATOM 548 C C . GLY A 1 73 ? 25.856 11.557 3.764 1.00 50.34 73 GLY A C 1
ATOM 549 O O . GLY A 1 73 ? 26.341 12.591 4.223 1.00 50.34 73 GLY A O 1
ATOM 550 N N . THR A 1 74 ? 24.549 11.462 3.503 1.00 48.47 74 THR A N 1
ATOM 551 C CA . THR A 1 74 ? 23.574 12.511 3.862 1.00 48.47 74 THR A CA 1
ATOM 552 C C . THR A 1 74 ? 22.978 12.262 5.250 1.00 48.47 74 THR A C 1
ATOM 554 O O . THR A 1 74 ? 22.494 11.172 5.534 1.00 48.47 74 THR A O 1
ATOM 557 N N . ALA A 1 75 ? 23.024 13.261 6.139 1.00 41.06 75 ALA A N 1
ATOM 558 C CA . ALA A 1 75 ? 22.468 13.155 7.488 1.00 41.06 75 ALA A CA 1
ATOM 559 C C . ALA A 1 75 ? 20.928 13.134 7.459 1.00 41.06 75 ALA A C 1
ATOM 561 O O . ALA A 1 75 ? 20.299 14.046 6.921 1.00 41.06 75 ALA A O 1
ATOM 562 N N . ALA A 1 76 ? 20.344 12.105 8.073 1.00 42.94 76 ALA A N 1
ATOM 563 C CA . ALA A 1 76 ? 18.907 11.867 8.128 1.00 42.94 76 ALA A CA 1
ATOM 564 C C . ALA A 1 76 ? 18.150 13.014 8.820 1.00 42.94 76 ALA A C 1
ATOM 566 O O . ALA A 1 76 ? 18.387 13.323 9.992 1.00 42.94 76 ALA A O 1
ATOM 567 N N . ILE A 1 77 ? 17.169 13.595 8.125 1.00 41.00 77 ILE A N 1
ATOM 568 C CA . ILE A 1 77 ? 16.141 14.444 8.738 1.00 41.00 77 ILE A CA 1
ATOM 569 C C . ILE A 1 77 ? 14.813 13.677 8.694 1.00 41.00 77 ILE A C 1
ATOM 571 O O . ILE A 1 77 ? 13.958 13.912 7.848 1.00 41.00 77 ILE A O 1
ATOM 575 N N . GLY A 1 78 ? 14.636 12.768 9.658 1.00 38.94 78 GLY A N 1
ATOM 576 C CA . GLY A 1 78 ? 13.320 12.310 10.118 1.00 38.94 78 GLY A CA 1
ATOM 577 C C . GLY A 1 78 ? 12.829 10.934 9.639 1.00 38.94 78 GLY A C 1
ATOM 578 O O . GLY A 1 78 ? 12.589 10.709 8.460 1.00 38.94 78 GLY A O 1
ATOM 579 N N . SER A 1 79 ? 12.469 10.107 10.632 1.00 42.66 79 SER A N 1
ATOM 580 C CA . SER A 1 79 ? 11.780 8.799 10.575 1.00 42.66 79 SER A CA 1
ATOM 581 C C . SER A 1 79 ? 12.700 7.573 10.631 1.00 42.66 79 SER A C 1
ATOM 583 O O . SER A 1 79 ? 13.693 7.469 9.929 1.00 42.66 79 SER A O 1
ATOM 585 N N . GLY A 1 80 ? 12.364 6.641 11.527 1.00 46.31 80 GLY A N 1
ATOM 586 C CA . GLY A 1 80 ? 13.230 5.554 12.003 1.00 46.31 80 GLY A CA 1
ATOM 587 C C . GLY A 1 80 ? 13.470 4.375 11.053 1.00 46.31 80 GLY A C 1
ATOM 588 O O . GLY A 1 80 ? 14.049 3.395 11.502 1.00 46.31 80 GLY A O 1
ATOM 589 N N . ASN A 1 81 ? 13.069 4.461 9.781 1.00 54.84 81 ASN A N 1
ATOM 590 C CA . ASN A 1 81 ? 13.311 3.430 8.765 1.00 54.84 81 ASN A CA 1
ATOM 591 C C . ASN A 1 81 ? 14.014 4.053 7.554 1.00 54.84 81 ASN A C 1
ATOM 593 O O . ASN A 1 81 ? 13.434 4.183 6.481 1.00 54.84 81 ASN A O 1
ATOM 597 N N . VAL A 1 82 ? 15.261 4.478 7.736 1.00 62.03 82 VAL A N 1
ATOM 598 C CA . VAL A 1 82 ? 16.076 4.973 6.623 1.00 62.03 82 VAL A CA 1
ATOM 599 C C . VAL A 1 82 ? 16.426 3.795 5.711 1.00 62.03 82 VAL A C 1
ATOM 601 O O . VAL A 1 82 ? 17.223 2.928 6.074 1.00 62.03 82 VAL A O 1
ATOM 604 N N . LEU A 1 83 ? 15.814 3.746 4.527 1.00 70.25 83 LEU A N 1
ATOM 605 C CA . LEU A 1 83 ? 16.075 2.722 3.517 1.00 70.25 83 LEU A CA 1
ATOM 606 C C . LEU A 1 83 ? 17.160 3.228 2.563 1.00 70.25 83 LEU A C 1
ATOM 608 O O . LEU A 1 83 ? 16.915 3.979 1.620 1.00 70.25 83 LEU A O 1
ATOM 612 N N . ARG A 1 84 ? 18.394 2.820 2.846 1.00 75.50 84 ARG A N 1
ATOM 613 C CA . ARG A 1 84 ? 19.578 3.227 2.090 1.00 75.50 84 ARG A CA 1
ATOM 614 C C . ARG A 1 84 ? 19.696 2.443 0.784 1.00 75.50 84 ARG A C 1
ATOM 616 O O . ARG A 1 84 ? 19.525 1.227 0.817 1.00 75.50 84 ARG A O 1
ATOM 623 N N . TRP A 1 85 ? 19.986 3.115 -0.329 1.00 79.00 85 TRP A N 1
ATOM 624 C CA . TRP A 1 85 ? 20.286 2.474 -1.619 1.00 79.00 85 TRP A CA 1
ATOM 625 C C . TRP A 1 85 ? 21.803 2.361 -1.777 1.00 79.00 85 TRP A C 1
ATOM 627 O O . TRP A 1 85 ? 22.511 3.357 -1.625 1.00 79.00 85 TRP A O 1
ATOM 637 N N . ALA A 1 86 ? 22.317 1.147 -1.990 1.00 78.12 86 ALA A N 1
ATOM 638 C CA . ALA A 1 86 ? 23.754 0.936 -2.162 1.00 78.12 86 ALA A CA 1
ATOM 639 C C . ALA A 1 86 ? 24.211 1.281 -3.590 1.00 78.12 86 ALA A C 1
ATOM 641 O O . ALA A 1 86 ? 23.489 1.027 -4.547 1.00 78.12 86 ALA A O 1
ATOM 642 N N . GLU A 1 87 ? 25.440 1.786 -3.745 1.00 74.56 87 GLU A N 1
ATOM 643 C CA . GLU A 1 87 ? 26.002 2.172 -5.055 1.00 74.56 87 GLU A CA 1
ATOM 644 C C . GLU A 1 87 ? 26.050 1.013 -6.066 1.00 74.56 87 GLU A C 1
ATOM 646 O O . GLU A 1 87 ? 25.969 1.228 -7.273 1.00 74.56 87 GLU A O 1
ATOM 651 N N . SER A 1 88 ? 26.176 -0.226 -5.582 1.00 81.31 88 SER A N 1
ATOM 652 C CA . SER A 1 88 ? 26.217 -1.437 -6.409 1.00 81.31 88 SER A CA 1
ATOM 653 C C . SER A 1 88 ? 24.863 -2.138 -6.563 1.00 81.31 88 SER A C 1
ATOM 655 O O . SER A 1 88 ? 24.799 -3.192 -7.190 1.00 81.31 88 SER A O 1
ATOM 657 N N . GLU A 1 89 ? 23.801 -1.617 -5.950 1.00 85.31 89 GLU A N 1
ATOM 658 C CA . GLU A 1 89 ? 22.467 -2.222 -5.957 1.00 85.31 89 GLU A CA 1
ATOM 659 C C . GLU A 1 89 ? 21.654 -1.673 -7.134 1.00 85.31 89 GLU A C 1
ATOM 661 O O . GLU A 1 89 ? 21.568 -0.461 -7.333 1.00 85.31 89 GLU A O 1
ATOM 666 N N . THR A 1 90 ? 21.032 -2.545 -7.931 1.00 88.19 90 THR A N 1
ATOM 667 C CA . THR A 1 90 ? 20.141 -2.083 -9.004 1.00 88.19 90 THR A CA 1
ATOM 668 C C . THR A 1 90 ? 18.836 -1.528 -8.422 1.00 88.19 90 THR A C 1
ATOM 670 O O . THR A 1 90 ? 18.456 -1.853 -7.299 1.00 88.19 90 THR A O 1
ATOM 673 N N . LEU A 1 91 ? 18.104 -0.703 -9.180 1.00 85.31 91 LEU A N 1
ATOM 674 C CA . LEU A 1 91 ? 16.802 -0.189 -8.727 1.00 85.31 91 LEU A CA 1
ATOM 675 C C . LEU A 1 91 ? 15.799 -1.327 -8.453 1.00 85.31 91 LEU A C 1
ATOM 677 O O . LEU A 1 91 ? 15.013 -1.253 -7.507 1.00 85.31 91 LEU A O 1
ATOM 681 N N . THR A 1 92 ? 15.849 -2.387 -9.260 1.00 87.88 92 THR A N 1
ATOM 682 C CA . THR A 1 92 ? 15.027 -3.591 -9.095 1.00 87.88 92 THR A CA 1
ATOM 683 C C . THR A 1 92 ? 15.378 -4.329 -7.806 1.00 87.88 92 THR A C 1
ATOM 685 O O . THR A 1 92 ? 14.472 -4.659 -7.041 1.00 87.88 92 THR A O 1
ATOM 688 N N . ASP A 1 93 ? 16.670 -4.517 -7.514 1.00 87.62 93 ASP A N 1
ATOM 689 C CA . ASP A 1 93 ? 17.127 -5.152 -6.268 1.00 87.62 93 ASP A CA 1
ATOM 690 C C . ASP A 1 93 ? 16.731 -4.325 -5.039 1.00 87.62 93 ASP A C 1
ATOM 692 O O . ASP A 1 93 ? 16.188 -4.857 -4.068 1.00 87.62 93 ASP A O 1
ATOM 696 N N . TYR A 1 94 ? 16.916 -3.006 -5.118 1.00 86.94 94 TYR A N 1
ATOM 697 C CA . TYR A 1 94 ? 16.514 -2.057 -4.084 1.00 86.94 94 TYR A CA 1
ATOM 698 C C . TYR A 1 94 ? 15.015 -2.153 -3.775 1.00 86.94 94 TYR A C 1
ATOM 700 O O . TYR A 1 94 ? 14.621 -2.282 -2.613 1.00 86.94 94 TYR A O 1
ATOM 708 N N . LEU A 1 95 ? 14.158 -2.164 -4.799 1.00 87.00 95 LEU A N 1
ATOM 709 C CA . LEU A 1 95 ? 12.715 -2.317 -4.603 1.00 87.00 95 LEU A CA 1
ATOM 710 C C . LEU A 1 95 ? 12.330 -3.711 -4.119 1.00 87.00 95 LEU A C 1
ATOM 712 O O . LEU A 1 95 ? 11.442 -3.817 -3.278 1.00 87.00 95 LEU A O 1
ATOM 716 N N . GLY A 1 96 ? 13.000 -4.762 -4.595 1.00 84.69 96 GLY A N 1
ATOM 717 C CA . GLY A 1 96 ? 12.811 -6.124 -4.095 1.00 84.69 96 GLY A CA 1
ATOM 718 C C . GLY A 1 96 ? 13.154 -6.251 -2.610 1.00 84.69 96 GLY A C 1
ATOM 719 O O . GLY A 1 96 ? 12.510 -7.007 -1.886 1.00 84.69 96 GLY A O 1
ATOM 720 N N . ARG A 1 97 ? 14.119 -5.462 -2.128 1.00 86.12 97 ARG A N 1
ATOM 721 C CA . ARG A 1 97 ? 14.485 -5.392 -0.712 1.00 86.12 97 ARG A CA 1
ATOM 722 C C . ARG A 1 97 ? 13.517 -4.556 0.125 1.00 86.12 97 ARG A C 1
ATOM 724 O O . ARG A 1 97 ? 13.271 -4.912 1.274 1.00 86.12 97 ARG A O 1
ATOM 731 N N . ILE A 1 98 ? 13.001 -3.444 -0.403 1.00 83.44 98 ILE A N 1
ATOM 732 C CA . ILE A 1 98 ? 12.039 -2.581 0.312 1.00 83.44 98 ILE A CA 1
ATOM 733 C C . ILE A 1 98 ? 10.653 -3.209 0.373 1.00 83.44 98 ILE A C 1
ATOM 735 O O . ILE A 1 98 ? 9.973 -3.111 1.392 1.00 83.44 98 ILE A O 1
ATOM 739 N N . TYR A 1 99 ? 10.255 -3.858 -0.714 1.00 85.50 99 TYR A N 1
ATOM 740 C CA . TYR A 1 99 ? 8.976 -4.530 -0.868 1.00 85.50 99 TYR A CA 1
ATOM 741 C C . TYR A 1 99 ? 9.225 -6.026 -1.077 1.00 85.50 99 TYR A C 1
ATOM 743 O O . TYR A 1 99 ? 8.969 -6.549 -2.168 1.00 85.50 99 TYR A O 1
ATOM 751 N N . PRO A 1 100 ? 9.754 -6.731 -0.059 1.00 79.38 100 PRO A N 1
ATOM 752 C CA . PRO A 1 100 ? 9.969 -8.159 -0.167 1.00 79.38 100 PRO A CA 1
ATOM 753 C C . PRO A 1 100 ? 8.617 -8.845 -0.328 1.00 79.38 100 PRO A C 1
ATOM 755 O O . PRO A 1 100 ? 7.673 -8.573 0.413 1.00 79.38 100 PRO A O 1
ATOM 758 N N . GLN A 1 101 ? 8.520 -9.747 -1.299 1.00 78.25 101 GLN A N 1
ATOM 759 C CA . GLN A 1 101 ? 7.358 -10.617 -1.398 1.00 78.25 101 GLN A CA 1
ATOM 760 C C . GLN A 1 101 ? 7.480 -11.693 -0.327 1.00 78.25 101 GLN A C 1
ATOM 762 O O . GLN A 1 101 ? 8.329 -12.583 -0.416 1.00 78.25 101 GLN A O 1
ATOM 767 N N . SER A 1 102 ? 6.636 -11.613 0.694 1.00 74.12 102 SER A N 1
ATOM 768 C CA . SER A 1 102 ? 6.553 -12.678 1.681 1.00 74.12 102 SER A CA 1
ATOM 769 C C . SER A 1 102 ? 6.069 -13.975 1.051 1.00 74.12 102 SER A C 1
ATOM 771 O O . SER A 1 102 ? 5.176 -13.987 0.202 1.00 74.12 102 SER A O 1
ATOM 773 N N . THR A 1 103 ? 6.634 -15.082 1.523 1.00 66.31 103 THR A N 1
ATOM 774 C CA . THR A 1 103 ? 6.074 -16.416 1.309 1.00 66.31 103 THR A CA 1
ATOM 775 C C . THR A 1 103 ? 5.310 -16.794 2.575 1.00 66.31 103 THR A C 1
ATOM 777 O O . THR A 1 103 ? 5.832 -16.666 3.678 1.00 66.31 103 THR A O 1
ATOM 780 N N . SER A 1 104 ? 4.055 -17.219 2.444 1.00 63.84 104 SER A N 1
ATOM 781 C CA . SER A 1 104 ? 3.137 -17.525 3.558 1.00 63.84 104 SER A CA 1
ATOM 782 C C . SER A 1 104 ? 3.461 -18.823 4.313 1.00 63.84 104 SER A C 1
ATOM 784 O O . SER A 1 104 ? 2.627 -19.350 5.060 1.00 63.84 104 SER A O 1
ATOM 786 N N . MET A 1 105 ? 4.666 -19.357 4.107 1.00 61.59 105 MET A N 1
ATOM 787 C CA . MET A 1 105 ? 5.137 -20.583 4.734 1.00 61.59 105 MET A CA 1
ATOM 788 C C . MET A 1 105 ? 5.101 -20.384 6.260 1.00 61.59 105 MET A C 1
ATOM 790 O O . MET A 1 105 ? 5.598 -19.385 6.771 1.00 61.59 105 MET A O 1
ATOM 794 N N . ASP A 1 106 ? 4.456 -21.312 6.966 1.00 70.31 106 ASP A N 1
ATOM 795 C CA . ASP A 1 106 ? 4.333 -21.379 8.433 1.00 70.31 106 ASP A CA 1
ATOM 796 C C . ASP A 1 106 ? 3.356 -20.413 9.139 1.00 70.31 106 ASP A C 1
ATOM 798 O O . ASP A 1 106 ? 3.354 -20.327 10.369 1.00 70.31 106 ASP A O 1
ATOM 802 N N . VAL A 1 107 ? 2.447 -19.743 8.420 1.00 72.19 107 VAL A N 1
ATOM 803 C CA . VAL A 1 107 ? 1.389 -18.944 9.074 1.00 72.19 107 VAL A CA 1
ATOM 804 C C . VAL A 1 107 ? 0.223 -19.833 9.551 1.00 72.19 107 VAL A C 1
ATOM 806 O O . VAL A 1 107 ? -0.295 -20.631 8.761 1.00 72.19 107 VAL A O 1
ATOM 809 N N . PRO A 1 108 ? -0.260 -19.682 10.805 1.00 74.56 108 PRO A N 1
ATOM 810 C CA . PRO A 1 108 ? -1.459 -20.368 11.280 1.00 74.56 108 PRO A CA 1
ATOM 811 C C . PRO A 1 108 ? -2.665 -20.128 10.367 1.00 74.56 108 PRO A C 1
ATOM 813 O O . PRO A 1 108 ? -2.937 -19.005 9.943 1.00 74.56 108 PRO A O 1
ATOM 816 N N . LYS A 1 109 ? -3.454 -21.175 10.111 1.00 82.94 109 LYS A N 1
ATOM 817 C CA . LYS A 1 109 ? -4.702 -21.088 9.325 1.00 82.94 109 LYS A CA 1
ATOM 818 C C . LYS A 1 109 ? -5.882 -20.578 10.157 1.00 82.94 109 LYS A C 1
ATOM 820 O O . LYS A 1 109 ? -7.031 -20.943 9.907 1.00 82.94 109 LYS A O 1
ATOM 825 N N . ASP A 1 110 ? -5.591 -19.756 11.157 1.00 84.38 110 ASP A N 1
ATOM 826 C CA . ASP A 1 110 ? -6.586 -19.230 12.075 1.00 84.38 110 ASP A CA 1
ATOM 827 C C . ASP A 1 110 ? -7.581 -18.362 11.316 1.00 84.38 110 ASP A C 1
ATOM 829 O O . ASP A 1 110 ? -7.211 -17.585 10.429 1.00 84.38 110 ASP A O 1
ATOM 833 N N . LEU A 1 111 ? -8.857 -18.504 11.670 1.00 87.19 111 LEU A N 1
ATOM 834 C CA . LEU A 1 111 ? -9.909 -17.683 11.097 1.00 87.19 111 LEU A CA 1
ATOM 835 C C . LEU A 1 111 ? -9.682 -16.227 11.487 1.00 87.19 111 LEU A C 1
ATOM 837 O O . LEU A 1 111 ? -9.520 -15.898 12.663 1.00 87.19 111 LEU A O 1
ATOM 841 N N . ILE A 1 112 ? -9.732 -15.354 10.489 1.00 85.81 112 ILE A N 1
ATOM 842 C CA . ILE A 1 112 ? -9.669 -13.916 10.695 1.00 85.81 112 ILE A CA 1
ATOM 843 C C . ILE A 1 112 ? -11.026 -13.298 10.422 1.00 85.81 112 ILE A C 1
ATOM 845 O O . ILE A 1 112 ? -11.757 -13.680 9.509 1.00 85.81 112 ILE A O 1
ATOM 849 N N . ASP A 1 113 ? -11.347 -12.283 11.211 1.00 86.88 113 ASP A N 1
ATOM 850 C CA . ASP A 1 113 ? -12.497 -11.446 10.942 1.00 86.88 113 ASP A CA 1
ATOM 851 C C . ASP A 1 113 ? -12.029 -10.115 10.364 1.00 86.88 113 ASP A C 1
ATOM 853 O O . ASP A 1 113 ? -11.622 -9.203 11.090 1.00 86.88 113 ASP A O 1
ATOM 857 N N . LEU A 1 114 ? -12.113 -9.987 9.039 1.00 86.69 114 LEU A N 1
ATOM 858 C CA . LEU A 1 114 ? -11.730 -8.767 8.325 1.00 86.69 114 LEU A CA 1
ATOM 859 C C . LEU A 1 114 ? -12.499 -7.533 8.798 1.00 86.69 114 LEU A C 1
ATOM 861 O O . LEU A 1 114 ? -12.047 -6.406 8.587 1.00 86.69 114 LEU A O 1
ATOM 865 N N . LYS A 1 115 ? -13.647 -7.695 9.476 1.00 87.56 115 LYS A N 1
ATOM 866 C CA . LYS A 1 115 ? -14.348 -6.551 10.061 1.00 87.56 115 LYS A CA 1
ATOM 867 C C . LYS A 1 115 ? -13.505 -5.856 11.132 1.00 87.56 115 LYS A C 1
ATOM 869 O O . LYS A 1 115 ? -13.663 -4.652 11.311 1.00 87.56 115 LYS A O 1
ATOM 874 N N . ASN A 1 116 ? -12.585 -6.569 11.777 1.00 89.94 116 ASN A N 1
ATOM 875 C CA . ASN A 1 116 ? -11.707 -6.008 12.799 1.00 89.94 116 ASN A CA 1
ATOM 876 C C . ASN A 1 116 ? -10.631 -5.085 12.211 1.00 89.94 116 ASN A C 1
ATOM 878 O O . ASN A 1 116 ? -10.144 -4.201 12.909 1.00 89.94 116 ASN A O 1
ATOM 882 N N . LEU A 1 117 ? -10.320 -5.223 10.917 1.00 90.75 117 LEU A N 1
ATOM 883 C CA . LEU A 1 117 ? -9.370 -4.361 10.206 1.00 90.75 117 LEU A CA 1
ATOM 884 C C . LEU A 1 117 ? -9.994 -3.036 9.741 1.00 90.75 117 LEU A C 1
ATOM 886 O O . LEU A 1 117 ? -9.299 -2.142 9.267 1.00 90.75 117 LEU A O 1
ATOM 890 N N . ARG A 1 118 ? -11.311 -2.866 9.885 1.00 93.00 118 ARG A N 1
ATOM 891 C CA . ARG A 1 118 ? -12.003 -1.634 9.491 1.00 93.00 118 ARG A CA 1
ATOM 892 C C . ARG A 1 118 ? -11.510 -0.468 10.343 1.00 93.00 118 ARG A C 1
ATOM 894 O O . ARG A 1 118 ? -11.487 -0.559 11.565 1.00 93.00 118 ARG A O 1
ATOM 901 N N . CYS A 1 119 ? -11.260 0.681 9.717 1.00 94.62 119 CYS A N 1
ATOM 902 C CA . CYS A 1 119 ? -10.743 1.883 10.376 1.00 94.62 119 CYS A CA 1
ATOM 903 C C . CYS A 1 119 ? -11.509 2.262 11.656 1.00 94.62 119 CYS A C 1
ATOM 905 O O . CYS A 1 119 ? -10.890 2.531 12.679 1.00 94.62 119 CYS A O 1
ATOM 907 N N . HIS A 1 120 ? -12.848 2.233 11.646 1.00 94.81 120 HIS A N 1
ATOM 908 C CA . HIS A 1 120 ? -13.611 2.577 12.851 1.00 94.81 120 HIS A CA 1
ATOM 909 C C . HIS A 1 120 ? -13.451 1.563 13.994 1.00 94.81 120 HIS A C 1
ATOM 911 O O . HIS A 1 120 ? -13.591 1.952 15.149 1.00 94.81 120 HIS A O 1
ATOM 917 N N . ILE A 1 121 ? -13.181 0.290 13.687 1.00 94.81 121 ILE A N 1
ATOM 918 C CA . ILE A 1 121 ? -12.902 -0.745 14.688 1.00 94.81 121 ILE A CA 1
ATOM 919 C C . ILE A 1 121 ? -11.488 -0.558 15.230 1.00 94.81 121 ILE A C 1
ATOM 921 O O . ILE A 1 121 ? -11.316 -0.494 16.442 1.00 94.81 121 ILE A O 1
ATOM 925 N N . LEU A 1 122 ? -10.501 -0.337 14.356 1.00 94.31 122 LEU A N 1
ATOM 926 C CA . LEU A 1 122 ? -9.131 -0.014 14.767 1.00 94.31 122 LEU A CA 1
ATOM 927 C C . LEU A 1 122 ? -9.082 1.228 15.676 1.00 94.31 122 LEU A C 1
ATOM 929 O O . LEU A 1 122 ? -8.409 1.221 16.706 1.00 94.31 122 LEU A O 1
ATOM 933 N N . ALA A 1 123 ? -9.839 2.273 15.341 1.00 93.00 123 ALA A N 1
ATOM 934 C CA . ALA A 1 123 ? -9.916 3.489 16.142 1.00 93.00 123 ALA A CA 1
ATOM 935 C C . ALA A 1 123 ? -10.612 3.266 17.493 1.00 93.00 123 ALA A C 1
ATOM 937 O O . ALA A 1 123 ? -10.111 3.718 18.520 1.00 93.00 123 ALA A O 1
ATOM 938 N N . ARG A 1 124 ? -11.760 2.576 17.497 1.00 94.19 124 ARG A N 1
ATOM 939 C CA . ARG A 1 124 ? -12.581 2.372 18.700 1.00 94.19 124 ARG A CA 1
ATOM 940 C C . ARG A 1 124 ? -11.977 1.346 19.658 1.00 94.19 124 ARG A C 1
ATOM 942 O O . ARG A 1 124 ? -11.912 1.614 20.851 1.00 94.19 124 ARG A O 1
ATOM 949 N N . ASP A 1 125 ? -11.563 0.193 19.139 1.00 92.81 125 ASP A N 1
ATOM 950 C CA . ASP A 1 125 ? -11.224 -0.983 19.949 1.00 92.81 125 ASP A CA 1
ATOM 951 C C . ASP A 1 125 ? -9.719 -1.098 20.194 1.00 92.81 125 ASP A C 1
ATOM 953 O O . ASP A 1 125 ? -9.299 -1.527 21.265 1.00 92.81 125 ASP A O 1
ATOM 957 N N . ALA A 1 126 ? -8.893 -0.686 19.227 1.00 89.44 126 ALA A N 1
ATOM 958 C CA . ALA A 1 126 ? -7.435 -0.765 19.341 1.00 89.44 126 ALA A CA 1
ATOM 959 C C . ALA A 1 126 ? -6.765 0.583 19.670 1.00 89.44 126 ALA A C 1
ATOM 961 O O . ALA A 1 126 ? -5.548 0.620 19.885 1.00 89.44 126 ALA A O 1
ATOM 962 N N . GLY A 1 127 ? -7.533 1.681 19.708 1.00 92.00 127 GLY A N 1
ATOM 963 C CA . GLY A 1 127 ? -7.018 3.035 19.935 1.00 92.00 127 GLY A CA 1
ATOM 964 C C . GLY A 1 127 ? -6.045 3.503 18.847 1.00 92.00 127 GLY A C 1
ATOM 965 O O . GLY A 1 127 ? -5.179 4.339 19.113 1.00 92.00 127 GLY A O 1
ATOM 966 N N . ILE A 1 128 ? -6.139 2.932 17.642 1.00 95.00 128 ILE A N 1
ATOM 967 C CA . ILE A 1 128 ? -5.240 3.227 16.526 1.00 95.00 128 ILE A CA 1
ATOM 968 C C . ILE A 1 128 ? -5.748 4.457 15.777 1.00 95.00 128 ILE A C 1
ATOM 970 O O . ILE A 1 128 ? -6.860 4.479 15.248 1.00 95.00 128 ILE A O 1
ATOM 974 N N . LYS A 1 129 ? -4.906 5.484 15.694 1.00 93.12 129 LYS A N 1
ATOM 975 C CA . LYS A 1 129 ? -5.135 6.666 14.860 1.00 93.12 129 LYS A CA 1
ATOM 976 C C . LYS A 1 129 ? -4.638 6.393 13.446 1.00 93.12 129 LYS A C 1
ATOM 978 O O . LYS A 1 129 ? -3.607 5.756 13.275 1.00 93.12 129 LYS A O 1
ATOM 983 N N . ILE A 1 130 ? -5.341 6.907 12.444 1.00 92.75 130 ILE A N 1
ATOM 984 C CA . ILE A 1 130 ? -4.869 6.885 11.057 1.00 92.75 130 ILE A CA 1
ATOM 985 C C . ILE A 1 130 ? -4.199 8.220 10.750 1.00 92.75 130 ILE A C 1
ATOM 987 O O . ILE A 1 130 ? -4.762 9.274 11.056 1.00 92.75 130 ILE A O 1
ATOM 991 N N . GLN A 1 131 ? -3.017 8.168 10.145 1.00 92.94 131 GLN A N 1
ATOM 992 C CA . GLN A 1 131 ? -2.287 9.341 9.681 1.00 92.94 131 GLN A CA 1
ATOM 993 C C . GLN A 1 131 ? -1.813 9.124 8.244 1.00 92.94 131 GLN A C 1
ATOM 995 O O . GLN A 1 131 ? -1.487 8.006 7.853 1.00 92.94 131 GLN A O 1
ATOM 1000 N N . GLN A 1 132 ? -1.781 10.200 7.459 1.00 92.38 132 GLN A N 1
ATOM 1001 C CA . GLN A 1 132 ? -1.257 10.144 6.099 1.00 92.38 132 GLN A CA 1
ATOM 1002 C C . GLN A 1 132 ? 0.261 9.966 6.072 1.00 92.38 132 GLN A C 1
ATOM 1004 O O . GLN A 1 132 ? 0.971 10.450 6.956 1.00 92.38 132 GLN A O 1
ATOM 1009 N N . THR A 1 133 ? 0.742 9.313 5.022 1.00 90.69 133 THR A N 1
ATOM 1010 C CA . THR A 1 133 ? 2.146 9.337 4.620 1.00 90.69 133 THR A CA 1
ATOM 1011 C C . THR A 1 133 ? 2.244 9.564 3.115 1.00 90.69 133 THR A C 1
ATOM 1013 O O . THR A 1 133 ? 1.449 9.035 2.342 1.00 90.69 133 THR A O 1
ATOM 1016 N N . GLU A 1 134 ? 3.229 10.351 2.700 1.00 89.06 134 GLU A N 1
ATOM 1017 C CA . GLU A 1 134 ? 3.593 10.520 1.288 1.00 89.06 134 GLU A CA 1
ATOM 1018 C C . GLU A 1 134 ? 4.584 9.436 0.840 1.00 89.06 134 GLU A C 1
ATOM 1020 O O . GLU A 1 134 ? 4.902 9.323 -0.336 1.00 89.06 134 GLU A O 1
ATOM 1025 N N . LYS A 1 135 ? 5.087 8.629 1.782 1.00 88.12 135 LYS A N 1
ATOM 1026 C CA . LYS A 1 135 ? 6.059 7.565 1.540 1.00 88.12 135 LYS A CA 1
ATOM 1027 C C . LYS A 1 135 ? 5.309 6.254 1.398 1.00 88.12 135 LYS A C 1
ATOM 1029 O O . LYS A 1 135 ? 4.666 5.805 2.350 1.00 88.12 135 LYS A O 1
ATOM 1034 N N . LEU A 1 136 ? 5.398 5.624 0.234 1.00 91.19 136 LEU A N 1
ATOM 1035 C CA . LEU A 1 136 ? 4.737 4.345 0.003 1.00 91.19 136 LEU A CA 1
ATOM 1036 C C . LEU A 1 136 ? 5.319 3.238 0.895 1.00 91.19 136 LEU A C 1
ATOM 1038 O O . LEU A 1 136 ? 4.567 2.412 1.395 1.00 91.19 136 LEU A O 1
ATOM 1042 N N . SER A 1 137 ? 6.619 3.281 1.192 1.00 87.44 137 SER A N 1
ATOM 1043 C CA . SER A 1 137 ? 7.289 2.330 2.094 1.00 87.44 137 SER A CA 1
ATOM 1044 C C . SER A 1 137 ? 6.754 2.359 3.531 1.00 87.44 137 SER A C 1
ATOM 1046 O O . SER A 1 137 ? 6.878 1.378 4.255 1.00 87.44 137 SER A O 1
ATOM 1048 N N . ASP A 1 138 ? 6.140 3.471 3.942 1.00 89.81 138 ASP A N 1
ATOM 1049 C CA . ASP A 1 138 ? 5.524 3.623 5.262 1.00 89.81 138 ASP A CA 1
ATOM 1050 C C . ASP A 1 138 ? 4.048 3.186 5.267 1.00 89.81 138 ASP A C 1
ATOM 1052 O O . ASP A 1 138 ? 3.376 3.277 6.295 1.00 89.81 138 ASP A O 1
ATOM 1056 N N . HIS A 1 139 ? 3.497 2.750 4.133 1.00 93.00 139 HIS A N 1
ATOM 1057 C CA . HIS A 1 139 ? 2.113 2.302 4.059 1.00 93.00 139 HIS A CA 1
ATOM 1058 C C . HIS A 1 139 ? 1.876 1.108 4.999 1.00 93.00 139 HIS A C 1
ATOM 1060 O O . HIS A 1 139 ? 2.624 0.138 5.008 1.00 93.00 139 HIS A O 1
ATOM 1066 N N . LEU A 1 140 ? 0.826 1.201 5.820 1.00 92.38 140 LEU A N 1
ATOM 1067 C CA . LEU A 1 140 ? 0.481 0.263 6.896 1.00 92.38 140 LEU A CA 1
ATOM 1068 C C . LEU A 1 140 ? 1.534 0.115 8.003 1.00 92.38 140 LEU A C 1
ATOM 1070 O O . LEU A 1 140 ? 1.397 -0.750 8.871 1.00 92.38 140 LEU A O 1
ATOM 1074 N N . TYR A 1 141 ? 2.530 1.000 8.065 1.00 90.19 141 TYR A N 1
ATOM 1075 C CA . TYR A 1 141 ? 3.463 1.019 9.181 1.00 90.19 141 TYR A CA 1
ATOM 1076 C C . TYR A 1 141 ? 2.757 1.461 10.469 1.00 90.19 141 TYR A C 1
ATOM 1078 O O . TYR A 1 141 ? 2.173 2.550 10.547 1.00 90.19 141 TYR A O 1
ATOM 1086 N N . LEU A 1 142 ? 2.823 0.622 11.506 1.00 90.38 142 LEU A N 1
ATOM 1087 C CA . LEU A 1 142 ? 2.259 0.922 12.818 1.00 90.38 142 LEU A CA 1
ATOM 1088 C C . LEU A 1 142 ? 3.315 1.585 13.706 1.00 90.38 142 LEU A C 1
ATOM 1090 O O . LEU A 1 142 ? 4.193 0.936 14.270 1.00 90.38 142 LEU A O 1
ATOM 1094 N N . ARG A 1 143 ? 3.205 2.903 13.877 1.00 89.44 143 ARG A N 1
ATOM 1095 C CA . ARG A 1 143 ? 4.039 3.662 14.808 1.00 89.44 143 ARG A CA 1
ATOM 1096 C C . ARG A 1 143 ? 3.508 3.514 16.228 1.00 89.44 143 ARG A C 1
ATOM 1098 O O . ARG A 1 143 ? 2.364 3.868 16.523 1.00 89.44 143 ARG A O 1
ATOM 1105 N N . HIS A 1 144 ? 4.381 3.066 17.120 1.00 88.94 144 HIS A N 1
ATOM 1106 C CA . HIS A 1 144 ? 4.115 3.003 18.550 1.00 88.94 144 HIS A CA 1
ATOM 1107 C C . HIS A 1 144 ? 4.741 4.210 19.246 1.00 88.94 144 HIS A C 1
ATOM 1109 O O . HIS A 1 144 ? 5.941 4.455 19.148 1.00 88.94 144 HIS A O 1
ATOM 1115 N N . SER A 1 145 ? 3.923 4.976 19.955 1.00 83.19 145 SER A N 1
ATOM 1116 C CA . SER A 1 145 ? 4.373 6.021 20.870 1.00 83.19 145 SER A CA 1
ATOM 1117 C C . SER A 1 145 ? 3.742 5.778 22.242 1.00 83.19 145 SER A C 1
ATOM 1119 O O . SER A 1 145 ? 2.669 5.169 22.314 1.00 83.19 145 SER A O 1
ATOM 1121 N N . PRO A 1 146 ? 4.366 6.220 23.347 1.00 86.81 146 PRO A N 1
ATOM 1122 C CA . PRO A 1 146 ? 3.764 6.087 24.669 1.00 86.81 146 PRO A CA 1
ATOM 1123 C C . PRO A 1 146 ? 2.336 6.658 24.673 1.00 86.81 146 PRO A C 1
ATOM 1125 O O . PRO A 1 146 ? 2.128 7.834 24.389 1.00 86.81 146 PRO A O 1
ATOM 1128 N N . GLY A 1 147 ? 1.340 5.801 24.917 1.00 84.75 147 GLY A N 1
ATOM 1129 C CA . GLY A 1 147 ? -0.077 6.182 24.942 1.00 84.75 147 GLY A CA 1
ATOM 1130 C C . GLY A 1 147 ? -0.759 6.407 23.582 1.00 84.75 147 GLY A C 1
ATOM 1131 O O . GLY A 1 147 ? -1.923 6.801 23.563 1.00 84.75 147 GLY A O 1
ATOM 1132 N N . SER A 1 148 ? -0.100 6.162 22.442 1.00 89.19 148 SER A N 1
ATOM 1133 C CA . SER A 1 148 ? -0.724 6.315 21.118 1.00 89.19 148 SER A CA 1
ATOM 1134 C C . SER A 1 148 ? -0.183 5.309 20.106 1.00 89.19 148 SER A C 1
ATOM 1136 O O . SER A 1 148 ? 1.025 5.132 19.965 1.00 89.19 148 SER A O 1
ATOM 1138 N N . LYS A 1 149 ? -1.085 4.690 19.345 1.00 94.69 149 LYS A N 1
ATOM 1139 C CA . LYS A 1 149 ? -0.746 3.876 18.174 1.00 94.69 149 LYS A CA 1
ATOM 1140 C C . LYS A 1 149 ? -1.210 4.622 16.933 1.00 94.69 149 LYS A C 1
ATOM 1142 O O . LYS A 1 149 ? -2.366 5.041 16.881 1.00 94.69 149 LYS A O 1
ATOM 1147 N N . THR A 1 150 ? -0.332 4.791 15.957 1.00 94.31 150 THR A N 1
ATOM 1148 C CA . THR A 1 150 ? -0.661 5.488 14.712 1.00 94.31 150 THR A CA 1
ATOM 1149 C C . THR A 1 150 ? -0.323 4.600 13.529 1.00 94.31 150 THR A C 1
ATOM 1151 O O . THR A 1 150 ? 0.837 4.255 13.338 1.00 94.31 150 THR A O 1
ATOM 1154 N N . LEU A 1 151 ? -1.329 4.237 12.741 1.00 94.69 151 LEU A N 1
ATOM 1155 C CA . LEU A 1 151 ? -1.162 3.536 11.477 1.00 94.69 151 LEU A CA 1
ATOM 1156 C C . LEU A 1 151 ? -0.973 4.563 10.361 1.00 94.69 151 LEU A C 1
ATOM 1158 O O . LEU A 1 151 ? -1.824 5.437 10.165 1.00 94.69 151 LEU A O 1
ATOM 1162 N N . LEU A 1 152 ? 0.143 4.456 9.650 1.00 93.62 152 LEU A N 1
ATOM 1163 C CA . LEU A 1 152 ? 0.430 5.284 8.489 1.00 93.62 152 LEU A CA 1
ATOM 1164 C C . LEU A 1 152 ? -0.263 4.699 7.256 1.00 93.62 152 LEU A C 1
ATOM 1166 O O . LEU A 1 152 ? -0.212 3.499 7.007 1.00 93.62 152 LEU A O 1
ATOM 1170 N N . VAL A 1 153 ? -0.942 5.545 6.489 1.00 94.50 153 VAL A N 1
ATOM 1171 C CA . VAL A 1 153 ? -1.636 5.155 5.259 1.00 94.50 153 VAL A CA 1
ATOM 1172 C C . VAL A 1 153 ? -1.208 6.110 4.160 1.00 94.50 153 VAL A C 1
ATOM 1174 O O . VAL A 1 153 ? -1.368 7.323 4.291 1.00 94.50 153 VAL A O 1
ATOM 1177 N N . PHE A 1 154 ? -0.630 5.551 3.098 1.00 93.69 154 PHE A N 1
ATOM 1178 C CA . PHE A 1 154 ? -0.270 6.299 1.893 1.00 93.69 154 PHE A CA 1
ATOM 1179 C C . PHE A 1 154 ? -1.450 7.158 1.406 1.00 93.69 154 PHE A C 1
ATOM 1181 O O . PHE A 1 154 ? -2.590 6.706 1.462 1.00 93.69 154 PHE A O 1
ATOM 1188 N N . SER A 1 155 ? -1.212 8.405 0.998 1.00 91.19 155 SER A N 1
ATOM 1189 C CA . SER A 1 155 ? -2.294 9.349 0.659 1.00 91.19 155 SER A CA 1
ATOM 1190 C C . SER A 1 155 ? -2.515 9.545 -0.842 1.00 91.19 155 SER A C 1
ATOM 1192 O O . SER A 1 155 ? -3.619 9.910 -1.250 1.00 91.19 155 SER A O 1
ATOM 1194 N N . HIS A 1 156 ? -1.514 9.280 -1.684 1.00 90.44 156 HIS A N 1
ATOM 1195 C CA . HIS A 1 156 ? -1.579 9.579 -3.118 1.00 90.44 156 HIS A CA 1
ATOM 1196 C C . HIS A 1 156 ? -2.231 8.447 -3.922 1.00 90.44 156 HIS A C 1
ATOM 1198 O O . HIS A 1 156 ? -1.597 7.789 -4.744 1.00 90.44 156 HIS A O 1
ATOM 1204 N N . ARG A 1 157 ? -3.529 8.212 -3.708 1.00 90.06 157 ARG A N 1
ATOM 1205 C CA . ARG A 1 157 ? -4.277 7.186 -4.451 1.00 90.06 157 ARG A CA 1
ATOM 1206 C C . ARG A 1 157 ? -4.252 7.410 -5.967 1.00 90.06 157 ARG A C 1
ATOM 1208 O O . ARG A 1 157 ? -4.002 6.449 -6.689 1.00 90.06 157 ARG A O 1
ATOM 1215 N N . ALA A 1 158 ? -4.435 8.644 -6.438 1.00 88.94 158 ALA A N 1
ATOM 1216 C CA . ALA A 1 158 ? -4.395 8.946 -7.870 1.00 88.94 158 ALA A CA 1
ATOM 1217 C C . ALA A 1 158 ? -3.058 8.570 -8.528 1.00 88.94 158 ALA A C 1
ATOM 1219 O O . ALA A 1 158 ? -3.049 8.146 -9.678 1.00 88.94 158 ALA A O 1
ATOM 1220 N N . PHE A 1 159 ? -1.935 8.649 -7.803 1.00 91.12 159 PHE A N 1
ATOM 1221 C CA . PHE A 1 159 ? -0.639 8.194 -8.315 1.00 91.12 159 PHE A CA 1
ATOM 1222 C C . PHE A 1 159 ? -0.643 6.685 -8.614 1.00 91.12 159 PHE A C 1
ATOM 1224 O O . PHE A 1 159 ? -0.172 6.254 -9.668 1.00 91.12 159 PHE A O 1
ATOM 1231 N N . LEU A 1 160 ? -1.219 5.883 -7.713 1.00 92.62 160 LEU A N 1
ATOM 1232 C CA . LEU A 1 160 ? -1.353 4.435 -7.887 1.00 92.62 160 LEU A CA 1
ATOM 1233 C C . LEU A 1 160 ? -2.300 4.095 -9.042 1.00 92.62 160 LEU A C 1
ATOM 1235 O O . LEU A 1 160 ? -1.972 3.261 -9.880 1.00 92.62 160 LEU A O 1
ATOM 1239 N N . GLU A 1 161 ? -3.457 4.757 -9.102 1.00 91.12 161 GLU A N 1
ATOM 1240 C CA . GLU A 1 161 ? -4.451 4.545 -10.160 1.00 91.12 161 GLU A CA 1
ATOM 1241 C C . GLU A 1 161 ? -3.890 4.915 -11.534 1.00 91.12 161 GLU A C 1
ATOM 1243 O O . GLU A 1 161 ? -3.964 4.106 -12.455 1.00 91.12 161 GLU A O 1
ATOM 1248 N N . HIS A 1 162 ? -3.221 6.063 -11.647 1.00 91.00 162 HIS A N 1
ATOM 1249 C CA . HIS A 1 162 ? -2.587 6.493 -12.889 1.00 91.00 162 HIS A CA 1
ATOM 1250 C C . HIS A 1 162 ? -1.465 5.545 -13.334 1.00 91.00 162 HIS A C 1
ATOM 1252 O O . HIS A 1 162 ? -1.391 5.168 -14.504 1.00 91.00 162 HIS A O 1
ATOM 1258 N N . SER A 1 163 ? -0.609 5.109 -12.403 1.00 92.19 163 SER A N 1
ATOM 1259 C CA . SER A 1 163 ? 0.446 4.129 -12.701 1.00 92.19 163 SER A CA 1
ATOM 1260 C C . SER A 1 163 ? -0.152 2.821 -13.222 1.00 92.19 163 SER A C 1
ATOM 1262 O O . SER A 1 163 ? 0.320 2.251 -14.205 1.00 92.19 163 SER A O 1
ATOM 1264 N N . ARG A 1 164 ? -1.245 2.364 -12.606 1.00 93.00 164 ARG A N 1
ATOM 1265 C CA . ARG A 1 164 ? -1.968 1.163 -13.024 1.00 93.00 164 ARG A CA 1
ATOM 1266 C C . ARG A 1 164 ? -2.612 1.317 -14.400 1.00 93.00 164 ARG A C 1
ATOM 1268 O O . ARG A 1 164 ? -2.523 0.401 -15.214 1.00 93.00 164 ARG A O 1
ATOM 1275 N N . GLU A 1 165 ? -3.254 2.452 -14.664 1.00 93.00 165 GLU A N 1
ATOM 1276 C CA . GLU A 1 165 ? -3.839 2.781 -15.967 1.00 93.00 165 GLU A CA 1
ATOM 1277 C C . GLU A 1 165 ? -2.772 2.755 -17.060 1.00 93.00 165 GLU A C 1
ATOM 1279 O O . GLU A 1 165 ? -2.960 2.095 -18.084 1.00 93.00 165 GLU A O 1
ATOM 1284 N N . ARG A 1 166 ? -1.618 3.381 -16.805 1.00 93.81 166 ARG A N 1
ATOM 1285 C CA . ARG A 1 166 ? -0.479 3.385 -17.724 1.00 93.81 166 ARG A CA 1
ATOM 1286 C C . ARG A 1 166 ? 0.017 1.975 -18.032 1.00 93.81 166 ARG A C 1
ATOM 1288 O O . ARG A 1 166 ? 0.203 1.655 -19.202 1.00 93.81 166 ARG A O 1
ATOM 1295 N N . LEU A 1 167 ? 0.179 1.120 -17.021 1.00 94.69 167 LEU A N 1
ATOM 1296 C CA . LEU A 1 167 ? 0.529 -0.288 -17.241 1.00 94.69 167 LEU A CA 1
ATOM 1297 C C . LEU A 1 167 ? -0.547 -1.001 -18.068 1.00 94.69 167 LEU A C 1
ATOM 1299 O O . LEU A 1 167 ? -0.226 -1.668 -19.046 1.00 94.69 167 LEU A O 1
ATOM 1303 N N . SER A 1 168 ? -1.827 -0.815 -17.737 1.00 93.94 168 SER A N 1
ATOM 1304 C CA . SER A 1 168 ? -2.931 -1.473 -18.449 1.00 93.94 168 SER A CA 1
ATOM 1305 C C . SER A 1 168 ? -3.049 -1.056 -19.918 1.00 93.94 168 SER A C 1
ATOM 1307 O O . SER A 1 168 ? -3.451 -1.867 -20.751 1.00 93.94 168 SER A O 1
ATOM 1309 N N . ALA A 1 169 ? -2.667 0.184 -20.242 1.00 94.25 169 ALA A N 1
ATOM 1310 C CA . ALA A 1 169 ? -2.644 0.698 -21.606 1.00 94.25 169 ALA A CA 1
ATOM 1311 C C . ALA A 1 169 ? -1.555 0.032 -22.462 1.00 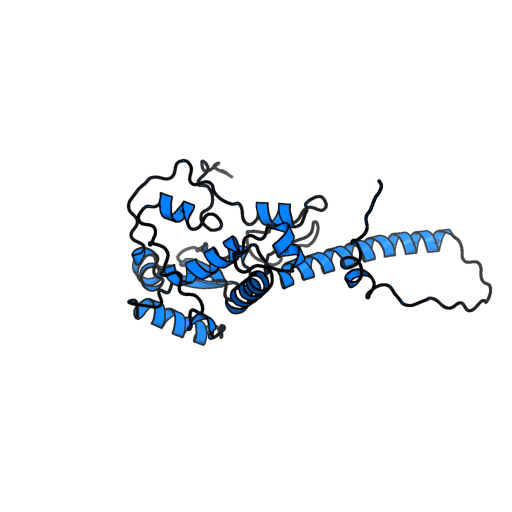94.25 169 ALA A C 1
ATOM 1313 O O . ALA A 1 169 ? -1.731 -0.102 -23.670 1.00 94.25 169 ALA A O 1
ATOM 1314 N N . ILE A 1 170 ? -0.451 -0.401 -21.842 1.00 94.12 170 ILE A N 1
ATOM 1315 C CA . ILE A 1 170 ? 0.622 -1.150 -22.509 1.00 94.12 170 ILE A CA 1
ATOM 1316 C C . ILE A 1 170 ? 0.278 -2.640 -22.590 1.00 94.12 170 ILE A C 1
ATOM 1318 O O . ILE A 1 170 ? 0.373 -3.242 -23.660 1.00 94.12 170 ILE A O 1
ATOM 1322 N N . ARG A 1 171 ? -0.143 -3.238 -21.470 1.00 93.69 171 ARG A N 1
ATOM 1323 C CA . ARG A 1 171 ? -0.565 -4.640 -21.401 1.00 93.69 171 ARG A CA 1
ATOM 1324 C C . ARG A 1 171 ? -1.750 -4.797 -20.454 1.00 93.69 171 ARG A C 1
ATOM 1326 O O . ARG A 1 171 ? -1.637 -4.603 -19.243 1.00 93.69 171 ARG A O 1
ATOM 1333 N N . GLN A 1 172 ? -2.891 -5.187 -21.018 1.00 91.00 172 GLN A N 1
ATOM 1334 C CA . GLN A 1 172 ? -4.172 -5.226 -20.308 1.00 91.00 172 GLN A CA 1
ATOM 1335 C C . GLN A 1 172 ? -4.213 -6.244 -19.156 1.00 91.00 172 GLN A C 1
ATOM 1337 O O . GLN A 1 172 ? -4.917 -6.026 -18.171 1.00 91.00 172 GLN A O 1
ATOM 1342 N N . ASP A 1 173 ? -3.470 -7.346 -19.264 1.00 90.81 173 ASP A N 1
ATOM 1343 C CA . ASP A 1 173 ? -3.396 -8.402 -18.245 1.00 90.81 173 ASP A CA 1
ATOM 1344 C C . ASP A 1 173 ? -2.507 -8.032 -17.041 1.00 90.81 173 ASP A C 1
ATOM 1346 O O . ASP A 1 173 ? -2.460 -8.782 -16.067 1.00 90.81 173 ASP A O 1
ATOM 1350 N N . LEU A 1 174 ? -1.818 -6.883 -17.101 1.00 91.94 174 LEU A N 1
ATOM 1351 C CA . LEU A 1 174 ? -0.887 -6.387 -16.088 1.00 91.94 174 LEU A CA 1
ATOM 1352 C C . LEU A 1 174 ? 0.275 -7.347 -15.766 1.00 91.94 174 LEU A C 1
ATOM 1354 O O . LEU A 1 174 ? 0.892 -7.216 -14.709 1.00 91.94 174 LEU A O 1
ATOM 1358 N N . SER A 1 175 ? 0.639 -8.254 -16.677 1.00 92.81 175 SER A N 1
ATOM 1359 C CA . SER A 1 175 ? 1.697 -9.261 -16.473 1.00 92.81 175 SER A CA 1
ATOM 1360 C C . SER A 1 175 ? 3.134 -8.722 -16.585 1.00 92.81 175 SER A C 1
ATOM 1362 O O . SER A 1 175 ? 4.053 -9.463 -16.932 1.00 92.81 175 SER A O 1
ATOM 1364 N N . HIS A 1 176 ? 3.342 -7.429 -16.321 1.00 93.25 176 HIS A N 1
ATOM 1365 C CA . HIS A 1 176 ? 4.652 -6.789 -16.433 1.00 93.25 176 HIS A CA 1
ATOM 1366 C C . HIS A 1 176 ? 5.624 -7.332 -15.383 1.00 93.25 176 HIS A C 1
ATOM 1368 O O . HIS A 1 176 ? 5.254 -7.498 -14.216 1.00 93.25 176 HIS A O 1
ATOM 1374 N N . SER A 1 177 ? 6.881 -7.547 -15.773 1.00 92.94 177 SER A N 1
ATOM 1375 C CA . SER A 1 177 ? 7.954 -7.746 -14.798 1.00 92.94 177 SER A CA 1
ATOM 1376 C C . SER A 1 177 ? 8.210 -6.459 -13.999 1.00 92.94 177 SER A C 1
ATOM 1378 O O . SER A 1 177 ? 7.773 -5.368 -14.379 1.00 92.94 177 SER A O 1
ATOM 1380 N N . THR A 1 178 ? 8.936 -6.570 -12.882 1.00 90.62 178 THR A N 1
ATOM 1381 C CA . THR A 1 178 ? 9.372 -5.391 -12.118 1.00 90.62 178 THR A CA 1
ATOM 1382 C C . THR A 1 178 ? 10.189 -4.447 -13.002 1.00 90.62 178 THR A C 1
ATOM 1384 O O . THR A 1 178 ? 9.884 -3.261 -13.048 1.00 90.62 178 THR A O 1
ATOM 1387 N N . ASP A 1 179 ? 11.153 -4.962 -13.767 1.00 91.06 179 ASP A N 1
ATOM 1388 C CA . ASP A 1 179 ? 11.985 -4.151 -14.663 1.00 91.06 179 ASP A CA 1
ATOM 1389 C C . ASP A 1 179 ? 11.168 -3.449 -15.756 1.00 91.06 179 ASP A C 1
ATOM 1391 O O . ASP A 1 179 ? 11.376 -2.265 -16.015 1.00 91.06 179 ASP A O 1
ATOM 1395 N N . GLU A 1 180 ? 10.196 -4.144 -16.360 1.00 93.19 180 GLU A N 1
ATOM 1396 C CA . GLU A 1 180 ? 9.294 -3.556 -17.360 1.00 93.19 180 GLU A CA 1
ATOM 1397 C C . GLU A 1 180 ? 8.470 -2.409 -16.759 1.00 93.19 180 GLU A C 1
ATOM 1399 O O . GLU A 1 180 ? 8.367 -1.336 -17.355 1.00 93.19 180 GLU A O 1
ATOM 1404 N N . ALA A 1 181 ? 7.909 -2.606 -15.561 1.00 92.56 181 ALA A N 1
ATOM 1405 C CA . ALA A 1 181 ? 7.143 -1.567 -14.880 1.00 92.56 181 ALA A CA 1
ATOM 1406 C C . ALA A 1 181 ? 8.017 -0.343 -14.561 1.00 92.56 181 ALA A C 1
ATOM 1408 O O . ALA A 1 181 ? 7.604 0.792 -14.809 1.00 92.56 181 ALA A O 1
ATOM 1409 N N . LEU A 1 182 ? 9.246 -0.563 -14.090 1.00 90.88 182 LEU A N 1
ATOM 1410 C CA . LEU A 1 182 ? 10.181 0.509 -13.747 1.00 90.88 182 LEU A CA 1
ATOM 1411 C C . L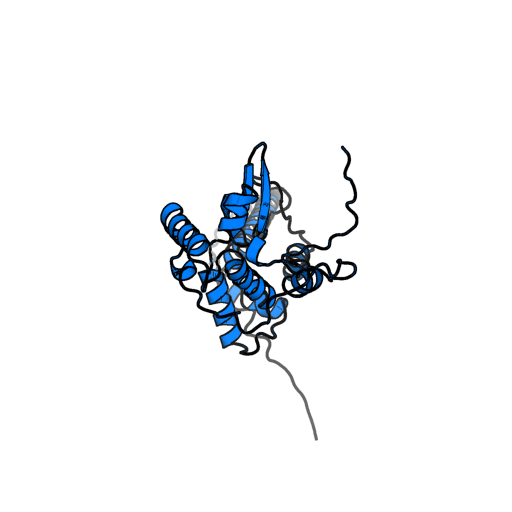EU A 1 182 ? 10.700 1.265 -14.966 1.00 90.88 182 LEU A C 1
ATOM 1413 O O . LEU A 1 182 ? 10.832 2.487 -14.904 1.00 90.88 182 LEU A O 1
ATOM 1417 N N . ALA A 1 183 ? 10.931 0.583 -16.090 1.00 89.44 183 ALA A N 1
ATOM 1418 C CA . ALA A 1 183 ? 11.251 1.231 -17.362 1.00 89.44 183 ALA A CA 1
ATOM 1419 C C . ALA A 1 183 ? 10.112 2.157 -17.825 1.00 89.44 183 ALA A C 1
ATOM 1421 O O . ALA A 1 183 ? 10.342 3.198 -18.440 1.00 89.44 183 ALA A O 1
ATOM 1422 N N . LEU A 1 184 ? 8.873 1.821 -17.458 1.00 90.31 184 LEU A N 1
ATOM 1423 C CA . LEU A 1 184 ? 7.698 2.668 -17.625 1.00 90.31 184 LEU A CA 1
ATOM 1424 C C . LEU A 1 184 ? 7.509 3.654 -16.459 1.00 90.31 184 LEU A C 1
ATOM 1426 O O . LEU A 1 184 ? 6.437 4.230 -16.336 1.00 90.31 184 LEU A O 1
ATOM 1430 N N . GLY A 1 185 ? 8.489 3.872 -15.582 1.00 88.50 185 GLY A N 1
ATOM 1431 C CA . GLY A 1 185 ? 8.360 4.776 -14.433 1.00 88.50 185 GLY A CA 1
ATOM 1432 C C . GLY A 1 185 ? 7.175 4.451 -13.516 1.00 88.50 185 GLY A C 1
ATOM 1433 O O . GLY A 1 185 ? 6.611 5.358 -12.912 1.00 88.50 185 GLY A O 1
ATOM 1434 N N . CYS A 1 186 ? 6.758 3.185 -13.473 1.00 92.25 186 CYS A N 1
ATOM 1435 C CA . CYS A 1 186 ? 5.645 2.689 -12.675 1.00 92.25 186 CYS A CA 1
ATOM 1436 C C . CYS A 1 186 ? 6.153 1.692 -11.631 1.00 92.25 186 CYS A C 1
ATOM 1438 O O . CYS A 1 186 ? 7.159 1.009 -11.818 1.00 92.25 186 CYS A O 1
ATOM 1440 N N . LEU A 1 187 ? 5.411 1.564 -10.536 1.00 92.81 187 LEU A N 1
ATOM 1441 C CA . LEU A 1 187 ? 5.618 0.480 -9.580 1.00 92.81 187 LEU A CA 1
ATOM 1442 C C . LEU A 1 187 ? 5.080 -0.851 -10.136 1.00 92.81 187 LEU A C 1
ATOM 1444 O O . LEU A 1 187 ? 4.193 -0.836 -10.994 1.00 92.81 187 LEU A O 1
ATOM 1448 N N . PRO A 1 188 ? 5.543 -2.006 -9.624 1.00 93.50 188 PRO A N 1
ATOM 1449 C CA . PRO A 1 188 ? 4.981 -3.303 -9.989 1.00 93.50 188 PRO A CA 1
ATOM 1450 C C . PRO A 1 188 ? 3.459 -3.347 -9.798 1.00 93.50 188 PRO A C 1
ATOM 1452 O O . PRO A 1 188 ? 2.947 -2.959 -8.745 1.00 93.50 188 PRO A O 1
ATOM 1455 N N . ALA A 1 189 ? 2.734 -3.872 -10.792 1.00 93.38 189 ALA A N 1
ATOM 1456 C CA . ALA A 1 189 ? 1.267 -3.889 -10.794 1.00 93.38 189 ALA A CA 1
ATOM 1457 C C . ALA A 1 189 ? 0.679 -4.543 -9.534 1.00 93.38 189 ALA A C 1
ATOM 1459 O O . ALA A 1 189 ? -0.270 -4.030 -8.946 1.00 93.38 189 ALA A O 1
ATOM 1460 N N . LYS A 1 190 ? 1.293 -5.637 -9.072 1.00 91.56 190 LYS A N 1
ATOM 1461 C CA . LYS A 1 190 ? 0.863 -6.357 -7.870 1.00 91.56 190 LYS A CA 1
ATOM 1462 C C . LYS A 1 190 ? 1.001 -5.508 -6.595 1.00 91.56 190 LYS A C 1
ATOM 1464 O O . LYS A 1 190 ? 0.075 -5.483 -5.791 1.00 91.56 190 LYS A O 1
ATOM 1469 N N . LEU A 1 191 ? 2.096 -4.754 -6.443 1.00 93.06 191 LEU A N 1
ATOM 1470 C CA . LEU A 1 191 ? 2.280 -3.821 -5.321 1.00 93.06 191 LEU A CA 1
ATOM 1471 C C . LEU A 1 191 ? 1.211 -2.723 -5.348 1.00 93.06 191 LEU A C 1
ATOM 1473 O O . LEU A 1 191 ? 0.609 -2.412 -4.318 1.00 93.06 191 LEU A O 1
ATOM 1477 N N . ILE A 1 192 ? 0.937 -2.168 -6.532 1.00 93.50 192 ILE A N 1
ATOM 1478 C CA . ILE A 1 192 ? -0.110 -1.161 -6.723 1.00 93.50 192 ILE A CA 1
ATOM 1479 C C . ILE A 1 192 ? -1.478 -1.719 -6.306 1.00 93.50 192 ILE A C 1
ATOM 1481 O O . ILE A 1 192 ? -2.160 -1.114 -5.477 1.00 93.50 192 ILE A O 1
ATOM 1485 N N . ASP A 1 193 ? -1.858 -2.885 -6.830 1.00 91.50 193 ASP A N 1
ATOM 1486 C CA . ASP A 1 193 ? -3.148 -3.519 -6.554 1.00 91.50 193 ASP A CA 1
ATOM 1487 C C . ASP A 1 193 ? -3.312 -3.871 -5.069 1.00 91.50 193 ASP A C 1
ATOM 1489 O O . ASP A 1 193 ? -4.364 -3.612 -4.485 1.00 91.50 193 ASP A O 1
ATOM 1493 N N . GLU A 1 194 ? -2.281 -4.412 -4.418 1.00 91.81 194 GLU A N 1
ATOM 1494 C CA . GLU A 1 194 ? -2.311 -4.709 -2.980 1.00 91.81 194 GLU A CA 1
ATOM 1495 C C . GLU A 1 194 ? -2.475 -3.445 -2.133 1.00 91.81 194 GLU A C 1
ATOM 1497 O O . GLU A 1 194 ? -3.282 -3.422 -1.198 1.00 91.81 194 GLU A O 1
ATOM 1502 N N . THR A 1 195 ? -1.773 -2.370 -2.497 1.00 93.06 195 THR A N 1
ATOM 1503 C CA . THR A 1 195 ? -1.910 -1.070 -1.828 1.00 93.06 195 THR A CA 1
ATOM 1504 C C . THR A 1 195 ? -3.316 -0.509 -2.015 1.00 93.06 195 THR A C 1
ATOM 1506 O O . THR A 1 195 ? -3.933 -0.053 -1.061 1.00 93.06 195 THR A O 1
ATOM 1509 N N . LEU A 1 196 ? -3.878 -0.566 -3.226 1.00 91.06 196 LEU A N 1
ATOM 1510 C CA . LEU A 1 196 ? -5.245 -0.107 -3.492 1.00 91.06 196 LEU A CA 1
ATOM 1511 C C . LEU A 1 196 ? -6.290 -0.947 -2.739 1.00 91.06 196 LEU A C 1
ATOM 1513 O O . LEU A 1 196 ? -7.274 -0.400 -2.229 1.00 91.06 196 LEU A O 1
ATOM 1517 N N . ARG A 1 197 ? -6.061 -2.259 -2.614 1.00 89.06 197 ARG A N 1
ATOM 1518 C CA . ARG A 1 197 ? -6.914 -3.180 -1.851 1.00 89.06 197 ARG A CA 1
ATOM 1519 C C . ARG A 1 197 ? -6.885 -2.922 -0.349 1.00 89.06 197 ARG A C 1
ATOM 1521 O O . ARG A 1 197 ? -7.921 -3.102 0.295 1.00 89.06 197 ARG A O 1
ATOM 1528 N N . SER A 1 198 ? -5.772 -2.466 0.221 1.00 90.94 198 SER A N 1
ATOM 1529 C CA . SER A 1 198 ? -5.705 -2.170 1.658 1.00 90.94 198 SER A CA 1
ATOM 1530 C C . SER A 1 198 ? -6.664 -1.037 2.065 1.00 90.94 198 SER A C 1
ATOM 1532 O O . SER A 1 198 ? -7.289 -1.106 3.127 1.00 90.94 198 SER A O 1
ATOM 1534 N N . TYR A 1 199 ? -6.900 -0.046 1.190 1.00 90.00 199 TYR A N 1
ATOM 1535 C CA . TYR A 1 199 ? -7.921 0.983 1.431 1.00 90.00 199 TYR A CA 1
ATOM 1536 C C . TYR A 1 199 ? -9.315 0.374 1.552 1.00 90.00 199 TYR A C 1
ATOM 1538 O O . TYR A 1 199 ? -10.102 0.839 2.371 1.00 90.00 199 TYR A O 1
ATOM 1546 N N . ASN A 1 200 ? -9.626 -0.677 0.788 1.00 87.31 200 ASN A N 1
ATOM 1547 C CA . ASN A 1 200 ? -10.917 -1.358 0.873 1.00 87.31 200 ASN A CA 1
ATOM 1548 C C . ASN A 1 200 ? -11.052 -2.186 2.161 1.00 87.31 200 ASN A C 1
ATOM 1550 O O . ASN A 1 200 ? -12.169 -2.338 2.656 1.00 87.31 200 ASN A O 1
ATOM 1554 N N . LEU A 1 201 ? -9.945 -2.659 2.746 1.00 88.75 201 LEU A N 1
ATOM 1555 C CA . LEU A 1 201 ? -9.949 -3.279 4.078 1.00 88.75 201 LEU A CA 1
ATOM 1556 C C . LEU A 1 201 ? -10.247 -2.240 5.173 1.00 88.75 201 LEU A C 1
ATOM 1558 O O . LEU A 1 201 ? -11.141 -2.432 6.003 1.00 88.75 201 LEU A O 1
ATOM 1562 N N . LEU A 1 202 ? -9.539 -1.106 5.147 1.00 91.94 202 LEU A N 1
ATOM 1563 C CA . LEU A 1 202 ? -9.678 -0.041 6.147 1.00 91.94 202 LEU A CA 1
ATOM 1564 C C . LEU A 1 202 ? -11.010 0.722 6.001 1.00 91.94 202 LEU A C 1
ATOM 1566 O O . LEU A 1 202 ? -11.707 1.008 6.986 1.00 91.94 202 LEU A O 1
ATOM 1570 N N . PHE A 1 203 ? -11.400 1.022 4.765 1.00 91.44 203 PHE A N 1
ATOM 1571 C CA . PHE A 1 203 ? -12.533 1.871 4.398 1.00 91.44 203 PHE A CA 1
ATOM 1572 C C . PHE A 1 203 ? -13.454 1.211 3.355 1.00 91.44 203 PHE A C 1
ATOM 1574 O O . PHE A 1 203 ? -13.631 1.768 2.267 1.00 91.44 203 PHE A O 1
ATOM 1581 N N . PRO A 1 204 ? -14.109 0.079 3.691 1.00 88.81 204 PRO A N 1
ATOM 1582 C CA . PRO A 1 204 ? -14.956 -0.643 2.746 1.00 88.81 204 PRO A CA 1
ATOM 1583 C C . PRO A 1 204 ? -16.004 0.273 2.104 1.00 88.81 204 PRO A C 1
ATOM 1585 O O . PRO A 1 204 ? -16.690 0.999 2.838 1.00 88.81 204 PRO A O 1
ATOM 1588 N N . PRO A 1 205 ? -16.160 0.249 0.770 1.00 83.00 205 PRO A N 1
ATOM 1589 C CA . PRO A 1 205 ? -17.054 1.172 0.079 1.00 83.00 205 PRO A CA 1
ATOM 1590 C C . PRO A 1 205 ? -18.534 0.889 0.339 1.00 83.00 205 PRO A C 1
ATOM 1592 O O . PRO A 1 205 ? -19.338 1.818 0.381 1.00 83.00 205 PRO A O 1
ATOM 1595 N N . ILE A 1 206 ? -18.880 -0.375 0.590 1.00 81.19 206 ILE A N 1
ATOM 1596 C CA . ILE A 1 206 ? -20.247 -0.840 0.835 1.00 81.19 206 ILE A CA 1
ATOM 1597 C C . ILE A 1 206 ? -20.356 -1.374 2.272 1.00 81.19 206 ILE A C 1
ATOM 1599 O O . ILE A 1 206 ? -19.426 -1.976 2.808 1.00 81.19 206 ILE A O 1
ATOM 1603 N N . GLY A 1 207 ? -21.501 -1.139 2.922 1.00 79.75 207 GLY A N 1
ATOM 1604 C CA . GLY A 1 207 ? -21.842 -1.769 4.205 1.00 79.75 207 GLY A CA 1
ATOM 1605 C C . GLY A 1 207 ? -21.119 -1.220 5.444 1.00 79.75 207 GLY A C 1
ATOM 1606 O O . GLY A 1 207 ? -21.228 -1.808 6.519 1.00 79.75 207 GLY A O 1
ATOM 1607 N N . ASN A 1 208 ? -20.387 -0.102 5.341 1.00 83.94 208 ASN A N 1
ATOM 1608 C CA . ASN A 1 208 ? -19.643 0.462 6.474 1.00 83.94 208 ASN A CA 1
ATOM 1609 C C . ASN A 1 208 ? -19.656 2.001 6.522 1.00 83.94 208 ASN A C 1
ATOM 1611 O O . ASN A 1 208 ? -18.648 2.675 6.301 1.00 83.94 208 ASN A O 1
ATOM 1615 N N . ALA A 1 209 ? -20.802 2.573 6.895 1.00 90.00 209 ALA A N 1
ATOM 1616 C CA . ALA A 1 209 ? -20.971 4.024 6.993 1.00 90.00 209 ALA A CA 1
ATOM 1617 C C . ALA A 1 209 ? -20.006 4.700 7.990 1.00 90.00 209 ALA A C 1
ATOM 1619 O O . ALA A 1 209 ? -19.619 5.848 7.774 1.00 90.00 209 ALA A O 1
ATOM 1620 N N . LYS A 1 210 ? -19.585 4.003 9.060 1.00 93.81 210 LYS A N 1
ATOM 1621 C CA . LYS A 1 210 ? -18.694 4.556 10.097 1.00 93.81 210 LYS A CA 1
ATOM 1622 C C . LYS A 1 210 ? -17.271 4.763 9.583 1.00 93.81 210 LYS A C 1
ATOM 1624 O O . LYS A 1 210 ? -16.777 5.884 9.651 1.00 93.81 210 LYS A O 1
ATOM 1629 N N . SER A 1 211 ? -16.639 3.732 9.010 1.00 93.00 211 SER A N 1
ATOM 1630 C CA . SER A 1 211 ? -15.310 3.891 8.392 1.00 93.00 211 SER A CA 1
ATOM 1631 C C . SER A 1 211 ? -15.356 4.918 7.260 1.00 93.00 211 SER A C 1
ATOM 1633 O O . SER A 1 211 ? -14.464 5.750 7.146 1.00 93.00 211 SER A O 1
ATOM 1635 N N . ARG A 1 212 ? -16.427 4.927 6.457 1.00 93.31 212 ARG A N 1
ATOM 1636 C CA . ARG A 1 212 ? -16.601 5.900 5.367 1.00 93.31 212 ARG A CA 1
ATOM 1637 C C . ARG A 1 212 ? -16.818 7.333 5.860 1.00 93.31 212 ARG A C 1
ATOM 1639 O O . ARG A 1 212 ? -16.433 8.280 5.179 1.00 93.31 212 ARG A O 1
ATOM 1646 N N . LYS A 1 213 ? -17.427 7.526 7.033 1.00 94.19 213 LYS A N 1
ATOM 1647 C CA . LYS A 1 213 ? -17.501 8.840 7.688 1.00 94.19 213 LYS A CA 1
ATOM 1648 C C . LYS A 1 213 ? -16.109 9.305 8.116 1.00 94.19 213 LYS A C 1
ATOM 1650 O O . LYS A 1 213 ? -15.739 10.418 7.765 1.00 94.19 213 LYS A O 1
ATOM 1655 N N . LEU A 1 214 ? -15.334 8.437 8.771 1.00 93.44 214 LEU A N 1
ATOM 1656 C CA . LEU A 1 214 ? -13.955 8.741 9.172 1.00 93.44 214 LEU A CA 1
ATOM 1657 C C . LEU A 1 214 ? -13.069 9.080 7.970 1.00 93.44 214 LEU A C 1
ATOM 1659 O O . LEU A 1 214 ? -12.319 10.044 8.035 1.00 93.44 214 LEU A O 1
ATOM 1663 N N . LEU A 1 215 ? -13.202 8.356 6.854 1.00 93.44 215 LEU A N 1
ATOM 1664 C CA . LEU A 1 215 ? -12.488 8.679 5.618 1.00 93.44 215 LEU A CA 1
ATOM 1665 C C . LEU A 1 215 ? -12.851 10.075 5.096 1.00 93.44 215 LEU A C 1
ATOM 1667 O O . LEU A 1 215 ? -11.962 10.853 4.781 1.00 93.44 215 LEU A O 1
ATOM 1671 N N . ARG A 1 216 ? -14.144 10.424 5.044 1.00 94.38 216 ARG A N 1
ATOM 1672 C CA . ARG A 1 216 ? -14.585 11.767 4.619 1.00 94.38 216 ARG A CA 1
ATOM 1673 C C . ARG A 1 216 ? -14.054 12.869 5.530 1.00 94.38 216 ARG A C 1
ATOM 1675 O O . ARG A 1 216 ? -13.678 13.930 5.044 1.00 94.38 216 ARG A O 1
ATOM 1682 N N . GLU A 1 217 ? -14.042 12.635 6.837 1.00 94.06 217 GLU A N 1
ATOM 1683 C CA . GLU A 1 217 ? -13.466 13.570 7.807 1.00 94.06 217 GLU A CA 1
ATOM 1684 C C . GLU A 1 217 ? -11.952 13.700 7.624 1.00 94.06 217 GLU A C 1
ATOM 1686 O O . GLU A 1 217 ? -11.432 14.810 7.652 1.00 94.06 217 GLU A O 1
ATOM 1691 N N . TRP A 1 218 ? -11.258 12.587 7.382 1.00 92.81 218 TRP A N 1
ATOM 1692 C CA . TRP A 1 218 ? -9.818 12.554 7.152 1.00 92.81 218 TRP A CA 1
ATOM 1693 C C . TRP A 1 218 ? -9.422 13.283 5.862 1.00 92.81 218 TRP A C 1
ATOM 1695 O O . TRP A 1 218 ? -8.576 14.171 5.919 1.00 92.81 218 TRP A O 1
ATOM 1705 N N . VAL A 1 219 ? -10.108 13.008 4.745 1.00 93.12 219 VAL A N 1
ATOM 1706 C CA . VAL A 1 219 ? -9.915 13.698 3.456 1.00 93.12 219 VAL A CA 1
ATOM 1707 C C . VAL A 1 219 ? -10.087 15.208 3.613 1.00 93.12 219 VAL A C 1
ATOM 1709 O O . VAL A 1 219 ? -9.233 15.973 3.177 1.00 93.12 219 VAL A O 1
ATOM 1712 N N . LYS A 1 220 ? -11.139 15.655 4.310 1.00 94.00 220 LYS A N 1
ATOM 1713 C CA . LYS A 1 220 ? -11.374 17.087 4.553 1.00 94.00 220 LYS A CA 1
ATOM 1714 C C . LYS A 1 220 ? -10.329 17.716 5.469 1.00 94.00 220 LYS A C 1
ATOM 1716 O O . LYS A 1 220 ? -9.862 18.816 5.191 1.00 94.00 220 LYS A O 1
ATOM 1721 N N . ARG A 1 221 ? -9.999 17.048 6.578 1.00 93.38 221 ARG A N 1
ATOM 1722 C CA . ARG A 1 221 ? -9.086 17.573 7.601 1.00 93.38 221 ARG A CA 1
ATOM 1723 C C . ARG A 1 221 ? -7.673 17.741 7.058 1.00 93.38 221 ARG A C 1
ATOM 1725 O O . ARG A 1 221 ? -7.062 18.775 7.292 1.00 93.38 221 ARG A O 1
ATOM 1732 N N . GLU A 1 222 ? -7.186 16.740 6.334 1.00 89.81 222 GLU A N 1
ATOM 1733 C CA . GLU A 1 222 ? -5.814 16.701 5.821 1.00 89.81 222 GLU A CA 1
ATOM 1734 C C . GLU A 1 222 ? -5.696 17.219 4.378 1.00 89.81 222 GLU A C 1
ATOM 1736 O O . GLU A 1 222 ? -4.598 17.240 3.834 1.00 89.81 222 GLU A O 1
ATOM 1741 N N . ARG A 1 223 ? -6.812 17.646 3.762 1.00 88.88 223 ARG A N 1
ATOM 1742 C CA . ARG A 1 223 ? -6.888 18.095 2.358 1.00 88.88 223 ARG A CA 1
ATOM 1743 C C . ARG A 1 223 ? -6.342 17.054 1.373 1.00 88.88 223 ARG A C 1
ATOM 1745 O O . ARG A 1 223 ? -5.571 17.382 0.477 1.00 88.88 223 ARG A O 1
ATOM 1752 N N . LEU A 1 224 ? -6.738 15.798 1.569 1.00 88.62 224 LEU A N 1
ATOM 1753 C CA . LEU A 1 224 ? -6.347 14.699 0.686 1.00 88.62 224 LEU A CA 1
ATOM 1754 C C . LEU A 1 224 ? -7.119 14.755 -0.632 1.00 88.62 224 LEU A C 1
ATOM 1756 O O . LEU A 1 224 ? -8.140 15.432 -0.745 1.00 88.62 224 LEU A O 1
ATOM 1760 N N . ASP A 1 225 ? -6.658 13.965 -1.595 1.00 84.69 225 ASP A N 1
ATOM 1761 C CA . ASP A 1 225 ? -7.346 13.766 -2.862 1.00 84.69 225 ASP A CA 1
ATOM 1762 C C . ASP A 1 225 ? -8.762 13.190 -2.656 1.00 84.69 225 ASP A C 1
ATOM 1764 O O . ASP A 1 225 ? -8.966 12.192 -1.956 1.00 84.69 225 ASP A O 1
ATOM 1768 N N . GLU A 1 226 ? -9.754 13.819 -3.289 1.00 87.62 226 GLU A N 1
ATOM 1769 C CA . GLU A 1 226 ? -11.148 13.380 -3.259 1.00 87.62 226 GLU A CA 1
ATOM 1770 C C . GLU A 1 226 ? -11.353 12.026 -3.950 1.00 87.62 226 GLU A C 1
ATOM 1772 O O . GLU A 1 226 ? -12.317 11.326 -3.625 1.00 87.62 226 GLU A O 1
ATOM 1777 N N . SER A 1 227 ? -10.432 11.606 -4.827 1.00 84.75 227 SER A N 1
ATOM 1778 C CA . SER A 1 227 ? -10.426 10.267 -5.434 1.00 84.75 227 SER A CA 1
ATOM 1779 C C . SER A 1 227 ? -10.450 9.147 -4.384 1.00 84.75 227 SER A C 1
ATOM 1781 O O . SER A 1 227 ? -11.071 8.109 -4.600 1.00 84.75 227 SER A O 1
ATOM 1783 N N . LEU A 1 228 ? -9.906 9.372 -3.178 1.00 85.44 228 LEU A N 1
ATOM 1784 C CA . LEU A 1 228 ? -9.995 8.432 -2.048 1.00 85.44 228 LEU A CA 1
ATOM 1785 C C . LEU A 1 228 ? -11.444 8.104 -1.656 1.00 85.44 228 LEU A C 1
ATOM 1787 O O . LEU A 1 228 ? -11.730 7.026 -1.123 1.00 85.44 228 LEU A O 1
ATOM 1791 N N . LEU A 1 229 ? -12.380 9.022 -1.899 1.00 87.44 229 LEU A N 1
ATOM 1792 C CA . LEU A 1 229 ? -13.797 8.813 -1.622 1.00 87.44 229 LEU A CA 1
ATOM 1793 C C . LEU A 1 229 ? -14.474 7.955 -2.689 1.00 87.44 229 LEU A C 1
ATOM 1795 O O . LEU A 1 229 ? -15.490 7.333 -2.388 1.00 87.44 229 LEU A O 1
ATOM 1799 N N . ASN A 1 230 ? -13.925 7.857 -3.890 1.00 83.00 230 ASN A N 1
ATOM 1800 C CA . ASN A 1 230 ? -14.554 7.149 -4.993 1.00 83.00 230 ASN A CA 1
ATOM 1801 C C . ASN A 1 230 ? -13.634 6.008 -5.429 1.00 83.00 230 ASN A C 1
ATOM 1803 O O . ASN A 1 230 ? -12.728 6.234 -6.223 1.00 83.00 230 ASN A O 1
ATOM 1807 N N . PRO A 1 231 ? -13.821 4.780 -4.914 1.00 70.00 231 PRO A N 1
ATOM 1808 C CA . PRO A 1 231 ? -13.018 3.657 -5.378 1.00 70.00 231 PRO A CA 1
ATOM 1809 C C . PRO A 1 231 ? -13.261 3.453 -6.879 1.00 70.00 231 PRO A C 1
ATOM 1811 O O . PRO A 1 231 ? -14.349 3.055 -7.287 1.00 70.00 231 PRO A O 1
ATOM 1814 N N . SER A 1 232 ? -12.247 3.732 -7.696 1.00 62.50 232 SER A N 1
ATOM 1815 C CA . SER A 1 232 ? -12.284 3.507 -9.149 1.00 62.50 232 SER A CA 1
ATOM 1816 C C . SER A 1 232 ? -12.334 2.018 -9.509 1.00 62.50 232 SER A C 1
ATOM 1818 O O . SER A 1 232 ? -12.880 1.640 -10.542 1.00 62.50 232 SER A O 1
ATOM 1820 N N . PHE A 1 233 ? -11.786 1.165 -8.636 1.00 62.12 233 PHE A N 1
ATOM 1821 C CA . PHE A 1 233 ? -11.617 -0.263 -8.869 1.00 62.12 233 PHE A CA 1
ATOM 1822 C C . PHE A 1 233 ? -12.331 -1.103 -7.814 1.00 62.12 233 PHE A C 1
ATOM 1824 O O . PHE A 1 233 ? -12.031 -1.046 -6.616 1.00 62.12 233 PHE A O 1
ATOM 1831 N N . ASP A 1 234 ? -13.265 -1.924 -8.290 1.00 59.75 234 ASP A N 1
ATOM 1832 C CA . ASP A 1 234 ? -13.996 -2.865 -7.461 1.00 59.75 234 ASP A CA 1
ATOM 1833 C C . ASP A 1 234 ? -13.212 -4.176 -7.302 1.00 59.75 234 ASP A C 1
ATOM 1835 O O . ASP A 1 234 ? -13.339 -5.120 -8.084 1.00 59.75 234 ASP A O 1
ATOM 1839 N N . HIS A 1 235 ? -12.386 -4.240 -6.260 1.00 59.25 235 HIS A N 1
ATOM 1840 C CA . HIS A 1 235 ? -11.738 -5.485 -5.847 1.00 59.25 235 HIS A CA 1
ATOM 1841 C C . HIS A 1 235 ? -12.708 -6.470 -5.156 1.00 59.25 235 HIS A C 1
ATOM 1843 O O . HIS A 1 235 ? -12.246 -7.490 -4.649 1.00 59.25 235 HIS A O 1
ATOM 1849 N N . SER A 1 236 ? -14.030 -6.215 -5.136 1.00 52.22 236 SER A N 1
ATOM 1850 C CA . SER A 1 236 ? -15.033 -7.140 -4.573 1.00 52.22 236 SER A CA 1
ATOM 1851 C C . SER A 1 236 ? -15.082 -8.503 -5.264 1.00 52.22 236 SER A C 1
ATOM 1853 O O . SER A 1 236 ? -15.615 -9.451 -4.696 1.00 52.22 236 SER A O 1
ATOM 1855 N N . LYS A 1 237 ? -14.533 -8.614 -6.481 1.00 55.34 237 LYS A N 1
ATOM 1856 C CA . LYS A 1 237 ? -14.561 -9.854 -7.270 1.00 55.34 237 LYS A CA 1
ATOM 1857 C C . LYS A 1 237 ? -13.663 -10.958 -6.717 1.00 55.34 237 LYS A C 1
ATOM 1859 O O . LYS A 1 237 ? -13.843 -12.109 -7.101 1.00 55.34 237 LYS A O 1
ATOM 1864 N N . LYS A 1 238 ? -12.689 -10.624 -5.865 1.00 67.69 238 LYS A N 1
ATOM 1865 C CA . LYS A 1 238 ? -11.874 -11.627 -5.179 1.00 67.69 238 LYS A CA 1
ATOM 1866 C C . LYS A 1 238 ? -12.537 -11.959 -3.850 1.00 67.69 238 LYS A C 1
ATOM 1868 O O . LYS A 1 238 ? -12.881 -11.047 -3.095 1.00 67.69 238 LYS A O 1
ATOM 1873 N N . ASP A 1 239 ? -12.700 -13.250 -3.578 1.00 71.25 239 ASP A N 1
ATOM 1874 C CA . ASP A 1 239 ? -13.205 -13.703 -2.288 1.00 71.25 239 ASP A CA 1
ATOM 1875 C C . ASP A 1 239 ? -12.360 -13.098 -1.156 1.00 71.25 239 ASP A C 1
ATOM 1877 O O . ASP A 1 239 ? -11.129 -13.075 -1.249 1.00 71.25 239 ASP A O 1
ATOM 1881 N N . PRO A 1 240 ? -12.993 -12.569 -0.096 1.00 76.38 240 PRO A N 1
ATOM 1882 C CA . PRO A 1 240 ? -12.253 -12.022 1.025 1.00 76.38 240 PRO A CA 1
ATOM 1883 C C . PRO A 1 240 ? -11.437 -13.130 1.710 1.00 76.38 240 PRO A C 1
ATOM 1885 O O . PRO A 1 240 ? -11.982 -14.219 1.926 1.00 76.38 240 PRO A O 1
ATOM 1888 N N . PRO A 1 241 ? -10.181 -12.857 2.113 1.00 84.44 241 PRO A N 1
ATOM 1889 C CA . PRO A 1 241 ? -9.377 -13.819 2.858 1.00 84.44 241 PRO A CA 1
ATOM 1890 C C . PRO A 1 241 ? -10.089 -14.209 4.159 1.00 84.44 241 PRO A C 1
ATOM 1892 O O . PRO A 1 241 ? -10.595 -13.348 4.886 1.00 84.44 241 PRO A O 1
ATOM 1895 N N . ARG A 1 242 ? -10.174 -15.515 4.430 1.00 86.19 242 ARG A N 1
ATOM 1896 C CA . ARG A 1 242 ? -10.910 -16.065 5.584 1.00 86.19 242 ARG A CA 1
ATOM 1897 C C . ARG A 1 242 ? -9.975 -16.512 6.690 1.00 86.19 242 ARG A C 1
ATOM 1899 O O . ARG A 1 242 ? -10.368 -16.517 7.856 1.00 86.19 242 ARG A O 1
ATOM 1906 N N . THR A 1 243 ? -8.758 -16.886 6.322 1.00 87.69 243 THR A N 1
ATOM 1907 C CA . THR A 1 243 ? -7.699 -17.250 7.253 1.00 87.69 243 THR A CA 1
ATOM 1908 C C . THR A 1 243 ? -6.585 -16.216 7.251 1.00 87.69 243 THR A C 1
ATOM 1910 O O . THR A 1 243 ? -6.445 -15.418 6.321 1.00 87.69 243 THR A O 1
ATOM 1913 N N . LEU A 1 244 ? -5.781 -16.2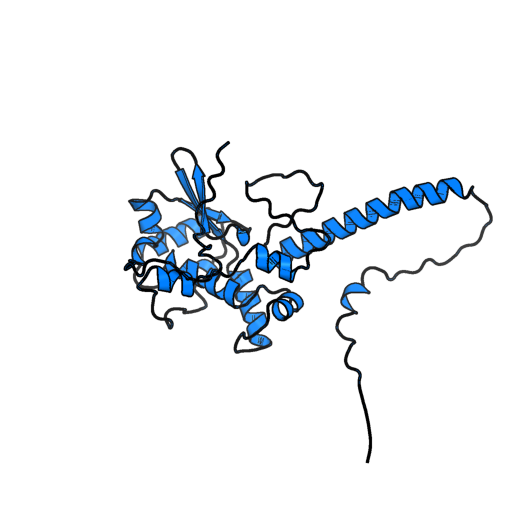28 8.312 1.00 84.25 244 LEU A N 1
ATOM 1914 C CA . LEU A 1 244 ? -4.586 -15.403 8.387 1.00 84.25 244 LEU A CA 1
ATOM 1915 C C . LEU A 1 244 ? -3.631 -15.745 7.234 1.00 84.25 244 LEU A C 1
ATOM 1917 O O . LEU A 1 244 ? -3.137 -14.838 6.579 1.00 84.25 244 LEU A O 1
ATOM 1921 N N . HIS A 1 245 ? -3.461 -17.030 6.923 1.00 86.06 245 HIS A N 1
ATOM 1922 C CA . HIS A 1 245 ? -2.687 -17.497 5.771 1.00 86.06 245 HIS A CA 1
ATOM 1923 C C . HIS A 1 245 ? -3.166 -16.880 4.443 1.00 86.06 245 HIS A C 1
ATOM 1925 O O . HIS A 1 245 ? -2.355 -16.284 3.738 1.00 86.06 245 HIS A O 1
ATOM 1931 N N . ASP A 1 246 ? -4.479 -16.899 4.165 1.00 86.56 246 ASP A N 1
ATOM 1932 C CA . ASP A 1 246 ? -5.049 -16.280 2.954 1.00 86.56 246 ASP A CA 1
ATOM 1933 C C . ASP A 1 246 ? -4.723 -14.779 2.879 1.00 86.56 246 ASP A C 1
ATOM 1935 O O . ASP A 1 246 ? -4.518 -14.234 1.800 1.00 86.56 246 ASP A O 1
ATOM 1939 N N . LEU A 1 247 ? -4.692 -14.086 4.025 1.00 86.56 247 LEU A N 1
ATOM 1940 C CA . LEU A 1 247 ? -4.366 -12.661 4.081 1.00 86.56 247 LEU A CA 1
ATOM 1941 C C . LEU A 1 247 ? -2.905 -12.399 3.692 1.00 86.56 247 LEU A C 1
ATOM 1943 O O . LEU A 1 247 ? -2.646 -11.441 2.969 1.00 86.56 247 LEU A O 1
ATOM 1947 N N . TYR A 1 248 ? -1.967 -13.239 4.141 1.00 85.50 248 TYR A N 1
ATOM 1948 C CA . TYR A 1 248 ? -0.555 -13.140 3.749 1.00 85.50 248 TYR A CA 1
ATOM 1949 C C . TYR A 1 248 ? -0.350 -13.486 2.267 1.00 85.50 248 TYR A C 1
ATOM 1951 O O . TYR A 1 248 ? 0.426 -12.809 1.598 1.00 85.50 248 TYR A O 1
ATOM 1959 N N . ASP A 1 249 ? -1.079 -14.473 1.736 1.00 85.06 249 ASP A N 1
ATOM 1960 C CA . ASP A 1 249 ? -1.067 -14.809 0.302 1.00 85.06 249 ASP A CA 1
ATOM 1961 C C . ASP A 1 249 ? -1.639 -13.684 -0.569 1.00 85.06 249 ASP A C 1
ATOM 1963 O O . ASP A 1 249 ? -1.179 -13.431 -1.688 1.00 85.06 249 ASP A O 1
ATOM 1967 N N . ASP A 1 250 ? -2.655 -12.997 -0.054 1.00 85.69 250 ASP A N 1
ATOM 1968 C CA . ASP A 1 250 ? -3.336 -11.915 -0.746 1.00 85.69 250 ASP A CA 1
ATOM 1969 C C . ASP A 1 250 ? -2.595 -10.581 -0.693 1.00 85.69 250 ASP A C 1
ATOM 1971 O O . ASP A 1 250 ? -2.848 -9.742 -1.561 1.00 85.69 250 ASP A O 1
ATOM 1975 N N . PHE A 1 251 ? -1.760 -10.357 0.323 1.00 88.69 251 PHE A N 1
ATOM 1976 C CA . PHE A 1 251 ? -1.036 -9.103 0.556 1.00 88.69 251 PHE A CA 1
ATOM 1977 C C . PHE A 1 251 ? 0.462 -9.318 0.859 1.00 88.69 251 PHE A C 1
ATOM 1979 O O . PHE A 1 251 ? 0.962 -8.784 1.854 1.00 88.69 251 PHE A O 1
ATOM 1986 N N . PRO A 1 252 ? 1.207 -10.086 0.045 1.00 87.62 252 PRO A N 1
ATOM 1987 C CA . PRO A 1 252 ? 2.597 -10.438 0.322 1.00 87.62 252 PRO A CA 1
ATOM 1988 C C . PRO A 1 252 ? 3.5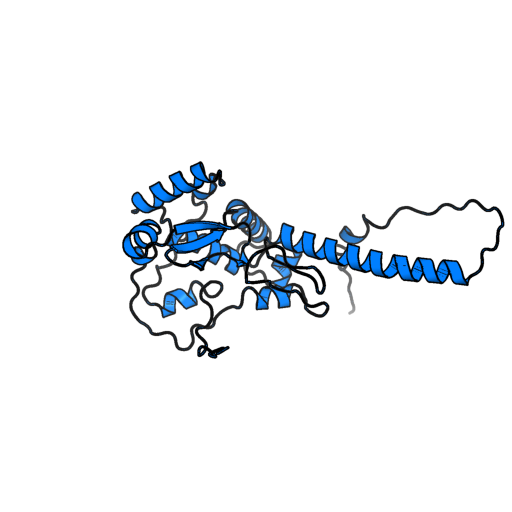45 -9.243 0.457 1.00 87.62 252 PRO A C 1
ATOM 1990 O O . PRO A 1 252 ? 4.569 -9.395 1.116 1.00 87.62 252 PRO A O 1
ATOM 1993 N N . TYR A 1 253 ? 3.237 -8.072 -0.115 1.00 88.44 253 TYR A N 1
ATOM 1994 C CA . TYR A 1 253 ? 4.072 -6.873 0.051 1.00 88.44 253 TYR A CA 1
ATOM 1995 C C . TYR A 1 253 ? 3.852 -6.147 1.381 1.00 88.44 253 TYR A C 1
ATOM 1997 O O . TYR A 1 253 ? 4.733 -5.427 1.848 1.00 88.44 253 TYR A O 1
ATOM 2005 N N . TRP A 1 254 ? 2.682 -6.322 1.995 1.00 87.94 254 TRP A N 1
ATOM 2006 C CA . TRP A 1 254 ? 2.292 -5.627 3.229 1.00 87.94 254 TRP A CA 1
ATOM 2007 C C . TRP A 1 254 ? 2.223 -6.544 4.445 1.00 87.94 254 TRP A C 1
ATOM 2009 O O . TRP A 1 254 ? 1.848 -6.120 5.539 1.00 87.94 254 TRP A O 1
ATOM 2019 N N . ALA A 1 255 ? 2.585 -7.805 4.257 1.00 74.62 255 ALA A N 1
ATOM 2020 C CA . ALA A 1 255 ? 2.494 -8.837 5.260 1.00 74.62 255 ALA A CA 1
ATOM 2021 C C . ALA A 1 255 ? 3.894 -9.449 5.423 1.00 74.62 255 ALA A C 1
ATOM 2023 O O . ALA A 1 255 ? 4.146 -10.521 4.880 1.00 74.62 255 ALA A O 1
ATOM 2024 N N . PRO A 1 256 ? 4.844 -8.751 6.082 1.00 62.34 256 PRO A N 1
ATOM 2025 C CA . PRO A 1 256 ? 6.247 -9.162 6.122 1.00 62.34 256 PRO A CA 1
ATOM 2026 C C . PRO A 1 256 ? 6.397 -10.575 6.706 1.00 62.34 256 PRO A C 1
ATOM 2028 O O . PRO A 1 256 ? 5.566 -10.974 7.533 1.00 62.34 256 PRO A O 1
ATOM 2031 N N . PRO A 1 257 ? 7.445 -11.332 6.325 1.00 54.19 257 PRO A N 1
ATOM 2032 C CA . PRO A 1 257 ? 7.644 -12.677 6.837 1.00 54.19 257 PRO A CA 1
ATOM 2033 C C . PRO A 1 257 ? 7.796 -12.589 8.353 1.00 54.19 257 PRO A C 1
ATOM 2035 O O . PRO A 1 257 ? 8.673 -11.875 8.850 1.00 54.19 257 PRO A O 1
ATOM 2038 N N . ILE A 1 258 ? 6.965 -13.317 9.098 1.00 50.44 258 ILE A N 1
ATOM 2039 C CA . ILE A 1 258 ? 7.187 -13.526 10.530 1.00 50.44 258 ILE A CA 1
ATOM 2040 C C . ILE A 1 258 ? 8.340 -14.532 10.649 1.00 50.44 258 ILE A C 1
ATOM 2042 O O . ILE A 1 258 ? 8.154 -15.696 10.983 1.00 50.44 258 ILE A O 1
ATOM 2046 N N . GLY A 1 259 ? 9.553 -14.099 10.307 1.00 44.25 259 GLY A N 1
ATOM 2047 C CA . GLY A 1 259 ? 10.757 -14.819 10.692 1.00 44.25 259 GLY A CA 1
ATOM 2048 C C . GLY A 1 259 ? 10.874 -14.817 12.219 1.00 44.25 259 GLY A C 1
ATOM 2049 O O . GLY A 1 259 ? 10.321 -13.921 12.871 1.00 44.25 259 GLY A O 1
ATOM 2050 N N . PRO A 1 260 ? 11.584 -15.788 12.821 1.00 34.47 260 PRO A N 1
ATOM 2051 C CA . PRO A 1 260 ? 11.838 -15.769 14.252 1.00 34.47 260 PRO A CA 1
ATOM 2052 C C . PRO A 1 260 ? 12.430 -14.408 14.593 1.00 34.47 260 PRO A C 1
ATOM 2054 O O . PRO A 1 260 ? 13.436 -14.006 14.010 1.00 34.47 260 PRO A O 1
ATOM 2057 N N . SER A 1 261 ? 11.769 -13.683 15.496 1.00 37.28 261 SER A N 1
ATOM 2058 C CA . SER A 1 261 ? 12.256 -12.418 16.017 1.00 37.28 261 SER A CA 1
ATOM 2059 C C . SER A 1 261 ? 13.679 -12.647 16.509 1.00 37.28 261 SER A C 1
ATOM 2061 O O . SER A 1 261 ? 13.884 -13.187 17.599 1.00 37.28 261 SER A O 1
ATOM 2063 N N . THR A 1 262 ? 14.680 -12.284 15.710 1.00 36.53 262 THR A N 1
ATOM 2064 C CA . THR A 1 262 ? 16.038 -12.177 16.211 1.00 36.53 262 THR A CA 1
ATOM 2065 C C . THR A 1 262 ? 15.971 -11.032 17.195 1.00 36.53 262 THR A C 1
ATOM 2067 O O . THR A 1 262 ? 15.937 -9.864 16.804 1.00 36.53 262 THR A O 1
ATOM 2070 N N . GLY A 1 263 ? 15.838 -11.382 18.472 1.00 36.50 263 GLY A N 1
ATOM 2071 C CA . GLY A 1 263 ? 15.925 -10.440 19.559 1.00 36.50 263 GLY A CA 1
ATOM 2072 C C . GLY A 1 263 ? 17.216 -9.661 19.384 1.00 36.50 263 GLY A C 1
ATOM 2073 O O . GLY A 1 263 ? 18.303 -10.189 19.596 1.00 36.50 263 GLY A O 1
ATOM 2074 N N . ARG A 1 264 ? 17.106 -8.395 18.990 1.00 29.03 264 ARG A N 1
ATOM 2075 C CA . ARG A 1 264 ? 18.144 -7.429 19.311 1.00 29.03 264 ARG A CA 1
ATOM 2076 C C . ARG A 1 264 ? 17.830 -6.916 20.699 1.00 29.03 264 ARG A C 1
ATOM 2078 O O . ARG A 1 264 ? 17.103 -5.949 20.893 1.00 29.03 264 ARG A O 1
ATOM 2085 N N . SER A 1 265 ? 18.343 -7.663 21.671 1.00 32.50 265 SER A N 1
ATOM 2086 C CA . SER A 1 265 ? 18.761 -7.073 22.928 1.00 32.50 265 SER A CA 1
ATOM 2087 C C . SER A 1 265 ? 19.878 -6.063 22.666 1.00 32.50 265 SER A C 1
ATOM 2089 O O . SER A 1 265 ? 20.805 -6.364 21.913 1.00 32.50 265 SER A O 1
ATOM 2091 N N . ARG A 1 266 ? 19.794 -4.974 23.438 1.00 32.50 266 ARG A N 1
ATOM 2092 C CA . ARG A 1 266 ? 20.725 -3.853 23.638 1.00 32.50 266 ARG A CA 1
ATOM 2093 C C . ARG A 1 266 ? 20.545 -2.666 22.705 1.00 32.50 266 ARG A C 1
ATOM 2095 O O . ARG A 1 266 ? 20.909 -2.765 21.518 1.00 32.50 266 ARG A O 1
#

Secondary structure (DSSP, 8-state):
----------SSSSTTGGGS--------------HHHHHHHHHHHHHHHHHHHHHHHHHHHHHHH----B-TTPPP-S-S---BPPTT--HHHHHHHHS-----TT----B--GGGGSHHHHHHHS-EEEEEES-GGGTT-EEEETTEEEEEEE--HHHHHHHHHHHHHH-TT----HHHHHHTT---HHHHHHHHHHHHHHS-SSS-HHHHHHHHHHHHHHT--GGGGS-SS-GGGSPPP-BHHHHHHH-TTTS-----------

Sequence (266 aa):
MQSCGTESEDAGREILSLVCGSQTKFLSAGFLPRRSHLADLTSQISPRRSHLADLTSHCAVRTMLMTECESEGTAAIGSGNVLRWAESETLTDYLGRIYPQSTSMDVPKDLIDLKNLRCHILARDAGIKIQQTEKLSDHLYLRHSPGSKTLLVFSHRAFLEHSRERLSAIRQDLSHSTDEALALGCLPAKLIDETLRSYNLLFPPIGNAKSRKLLREWVKRERLDESLLNPSFDHSKKDPPRTLHDLYDDFPYWAPPIGPSTGRSR